Protein AF-A0A399RMN6-F1 (afdb_monomer_lite)

Foldseek 3Di:
DDDDDDPPDPPDPPPPPQLQQLAKDQDDQQDLVQFDDQDDFWFWEDQAPVDQIFTWGDDRRWTWGQDPVDNVDIKIKTWGFFDQAQNWTKTWIWIWDDDPVHTMIGIWIKTADPAQDPSRGRMQTFRDAPVLDDPVLVVVQVVQPWDWDPDPGIHIYHPHPVSVSVSCCVRPVVPPRPPVSSVVRSNSD

Structure (mmCIF, N/CA/C/O backbone):
data_AF-A0A399RMN6-F1
#
_entry.id   AF-A0A399RMN6-F1
#
loop_
_atom_site.group_PDB
_atom_site.id
_atom_site.type_symbol
_atom_site.label_atom_id
_atom_site.label_alt_id
_atom_site.label_comp_id
_atom_site.label_asym_id
_atom_site.label_entity_id
_atom_site.label_seq_id
_atom_site.pdbx_PDB_ins_code
_atom_site.Cartn_x
_atom_site.Cartn_y
_atom_site.Cartn_z
_atom_site.occupancy
_atom_site.B_iso_or_equiv
_atom_site.auth_seq_id
_atom_site.auth_comp_id
_atom_site.auth_asym_id
_atom_site.auth_atom_id
_atom_site.pdbx_PDB_model_num
ATOM 1 N N . MET A 1 1 ? 37.289 46.645 -5.761 1.00 42.19 1 MET A N 1
ATOM 2 C CA . MET A 1 1 ? 36.570 46.030 -4.630 1.00 42.19 1 MET A CA 1
ATOM 3 C C . MET A 1 1 ? 35.125 46.451 -4.763 1.00 42.19 1 MET A C 1
ATOM 5 O O . MET A 1 1 ? 34.773 47.497 -4.255 1.00 42.19 1 MET A O 1
ATOM 9 N N . ASP A 1 2 ? 34.349 45.704 -5.541 1.00 43.94 2 ASP A N 1
ATOM 10 C CA . ASP A 1 2 ? 32.900 45.877 -5.637 1.00 43.94 2 ASP A CA 1
ATOM 11 C C . ASP A 1 2 ? 32.333 44.643 -6.337 1.00 43.94 2 ASP A C 1
ATOM 13 O O . ASP A 1 2 ? 32.494 44.478 -7.541 1.00 43.94 2 ASP A O 1
ATOM 17 N N . HIS A 1 3 ? 31.723 43.744 -5.570 1.00 36.78 3 HIS A N 1
ATOM 18 C CA . HIS A 1 3 ? 30.771 42.774 -6.100 1.00 36.78 3 HIS A CA 1
ATOM 19 C C . HIS A 1 3 ? 29.666 42.590 -5.066 1.00 36.78 3 HIS A C 1
ATOM 21 O O . HIS A 1 3 ? 29.678 41.695 -4.224 1.00 36.78 3 HIS A O 1
ATOM 27 N N . MET A 1 4 ? 28.706 43.509 -5.134 1.00 39.94 4 MET A N 1
ATOM 28 C CA . MET A 1 4 ? 27.376 43.331 -4.581 1.00 39.94 4 MET A CA 1
ATOM 29 C C . MET A 1 4 ? 26.585 42.310 -5.409 1.00 39.94 4 MET A C 1
ATOM 31 O O . MET A 1 4 ? 26.484 42.427 -6.626 1.00 39.94 4 MET A O 1
ATOM 35 N N . LYS A 1 5 ? 25.942 41.400 -4.671 1.00 43.03 5 LYS A N 1
ATOM 36 C CA . LYS A 1 5 ? 24.559 40.925 -4.840 1.00 43.03 5 LYS A CA 1
ATOM 37 C C . LYS A 1 5 ? 24.186 40.306 -6.192 1.00 43.03 5 LYS A C 1
ATOM 39 O O . LYS A 1 5 ? 23.702 40.971 -7.098 1.00 43.03 5 LYS A O 1
ATOM 44 N N . GLY A 1 6 ? 24.235 38.977 -6.217 1.00 32.66 6 GLY A N 1
ATOM 45 C CA . GLY A 1 6 ? 23.436 38.138 -7.104 1.00 32.66 6 GLY A CA 1
ATOM 46 C C . GLY A 1 6 ? 22.635 37.141 -6.276 1.00 32.66 6 GLY A C 1
ATOM 47 O O . GLY A 1 6 ? 22.996 35.975 -6.203 1.00 32.66 6 GLY A O 1
ATOM 48 N N . LEU A 1 7 ? 21.577 37.623 -5.620 1.00 42.59 7 LEU A N 1
ATOM 49 C CA . LEU A 1 7 ? 20.552 36.808 -4.971 1.00 42.59 7 LEU A CA 1
ATOM 50 C C . LEU A 1 7 ? 19.800 36.047 -6.082 1.00 42.59 7 LEU A C 1
ATOM 52 O O . LEU A 1 7 ? 18.855 36.569 -6.673 1.00 42.59 7 LEU A O 1
ATOM 56 N N . LYS A 1 8 ? 20.271 34.853 -6.451 1.00 36.06 8 LYS A N 1
ATOM 57 C CA . LYS A 1 8 ? 19.562 33.973 -7.385 1.00 36.06 8 LYS A CA 1
ATOM 58 C C . LYS A 1 8 ? 18.633 33.075 -6.578 1.00 36.06 8 LYS A C 1
ATOM 60 O O . LYS A 1 8 ? 19.065 32.083 -6.018 1.00 36.06 8 LYS A O 1
ATOM 65 N N . LYS A 1 9 ? 17.382 33.534 -6.503 1.00 36.44 9 LYS A N 1
ATOM 66 C CA . LYS A 1 9 ? 16.137 32.764 -6.400 1.00 36.44 9 LYS A CA 1
ATOM 67 C C . LYS A 1 9 ? 16.275 31.393 -5.721 1.00 36.44 9 LYS A C 1
ATOM 69 O O . LYS A 1 9 ? 16.565 30.405 -6.384 1.00 36.44 9 LYS A O 1
ATOM 74 N N . LEU A 1 10 ? 15.949 31.365 -4.428 1.00 39.91 10 LEU A N 1
ATOM 75 C CA . LEU A 1 10 ? 15.238 30.244 -3.814 1.00 39.91 10 LEU A CA 1
ATOM 76 C C . LEU A 1 10 ? 14.004 29.956 -4.684 1.00 39.91 10 LEU A C 1
ATOM 78 O O . LEU A 1 10 ? 13.016 30.688 -4.627 1.00 39.91 10 LEU A O 1
ATOM 82 N N . GLY A 1 11 ? 14.129 28.991 -5.589 1.00 31.62 11 GLY A N 1
ATOM 83 C CA . GLY A 1 11 ? 12.994 28.362 -6.244 1.00 31.62 11 GLY A CA 1
ATOM 84 C C . GLY A 1 11 ? 12.475 27.324 -5.270 1.00 31.62 11 GLY A C 1
ATOM 85 O O . GLY A 1 11 ? 13.218 26.427 -4.895 1.00 31.62 11 GLY A O 1
ATOM 86 N N . ALA A 1 12 ? 11.256 27.535 -4.796 1.00 38.47 12 ALA A N 1
ATOM 87 C CA . ALA A 1 12 ? 10.564 26.653 -3.882 1.00 38.47 12 ALA A CA 1
ATOM 88 C C . ALA A 1 12 ? 10.460 25.248 -4.494 1.00 38.47 12 ALA A C 1
ATOM 90 O O . ALA A 1 12 ? 9.723 25.050 -5.458 1.00 38.47 12 ALA A O 1
ATOM 91 N N . LEU A 1 13 ? 11.213 24.306 -3.930 1.00 34.28 13 LEU A N 1
ATOM 92 C CA . LEU A 1 13 ? 10.954 22.876 -4.021 1.00 34.28 13 LEU A CA 1
ATOM 93 C C . LEU A 1 13 ? 9.770 22.623 -3.073 1.00 34.28 13 LEU A C 1
ATOM 95 O O . LEU A 1 13 ? 9.936 22.438 -1.875 1.00 34.28 13 LEU A O 1
ATOM 99 N N . ALA A 1 14 ? 8.559 22.841 -3.576 1.00 37.25 14 ALA A N 1
ATOM 100 C CA . ALA A 1 14 ? 7.304 22.673 -2.843 1.00 37.25 14 ALA A CA 1
ATOM 101 C C . ALA A 1 14 ? 6.323 21.887 -3.718 1.00 37.25 14 ALA A C 1
ATOM 103 O O . ALA A 1 14 ? 5.195 22.314 -3.947 1.00 37.25 14 ALA A O 1
ATOM 104 N N . ILE A 1 15 ? 6.816 20.779 -4.270 1.00 38.50 15 ILE A N 1
ATOM 105 C CA . ILE A 1 15 ? 6.056 19.794 -5.042 1.00 38.50 15 ILE A CA 1
ATOM 106 C C . ILE A 1 15 ? 6.494 18.413 -4.528 1.00 38.50 15 ILE A C 1
ATOM 108 O O . ILE A 1 15 ? 7.183 17.677 -5.212 1.00 38.50 15 ILE A O 1
ATOM 112 N N . MET A 1 16 ? 6.193 18.133 -3.260 1.00 36.25 16 MET A N 1
ATOM 113 C CA . MET A 1 16 ? 6.277 16.796 -2.639 1.00 36.25 16 MET A CA 1
ATOM 114 C C . MET A 1 16 ? 5.068 16.569 -1.704 1.00 36.25 16 MET A C 1
ATOM 116 O O . MET A 1 16 ? 5.131 15.810 -0.754 1.00 36.25 16 MET A O 1
ATOM 120 N N . MET A 1 17 ? 3.951 17.280 -1.928 1.00 37.28 17 MET A N 1
ATOM 121 C CA . MET A 1 17 ? 2.726 17.181 -1.108 1.00 37.28 17 MET A CA 1
ATOM 122 C C . MET A 1 17 ? 1.544 16.601 -1.896 1.00 37.28 17 MET A C 1
ATOM 124 O O . MET A 1 17 ? 0.421 17.074 -1.747 1.00 37.28 17 MET A O 1
ATOM 128 N N . ALA A 1 18 ? 1.790 15.654 -2.796 1.00 38.41 18 ALA A N 1
ATOM 129 C CA . ALA A 1 18 ? 0.722 15.072 -3.611 1.00 38.41 18 ALA A CA 1
ATOM 130 C C . ALA A 1 18 ? 0.781 13.545 -3.693 1.00 38.41 18 ALA A C 1
ATOM 132 O O . ALA A 1 18 ? 0.108 12.962 -4.521 1.00 38.41 18 ALA A O 1
ATOM 133 N N . LEU A 1 19 ? 1.535 12.883 -2.813 1.00 42.75 19 LEU A N 1
ATOM 134 C CA . LEU A 1 19 ? 1.315 11.458 -2.605 1.00 42.75 19 LEU A CA 1
ATOM 135 C C . LEU A 1 19 ? 0.044 11.336 -1.760 1.00 42.75 19 LEU A C 1
ATOM 137 O O . LEU A 1 19 ? 0.099 11.411 -0.536 1.00 42.75 19 LEU A O 1
ATOM 141 N N . ALA A 1 20 ? -1.105 11.220 -2.424 1.00 48.84 20 ALA A N 1
ATOM 142 C CA . ALA A 1 20 ? -2.453 11.160 -1.850 1.00 48.84 20 ALA A CA 1
ATOM 143 C C . ALA A 1 20 ? -2.742 9.875 -1.039 1.00 48.84 20 ALA A C 1
ATOM 145 O O . ALA A 1 20 ? -3.878 9.427 -0.915 1.00 48.84 20 ALA A O 1
ATOM 146 N N . GLY A 1 21 ? -1.706 9.250 -0.476 1.00 54.97 21 GLY A N 1
ATOM 147 C CA . GLY A 1 21 ? -1.848 8.241 0.558 1.00 54.97 21 GLY A CA 1
ATOM 148 C C . GLY A 1 21 ? -1.856 8.930 1.912 1.00 54.97 21 GLY A C 1
ATOM 149 O O . GLY A 1 21 ? -0.802 9.175 2.490 1.00 54.97 21 GLY A O 1
ATOM 150 N N . CYS A 1 22 ? -3.035 9.211 2.453 1.00 81.62 22 CYS A N 1
ATOM 151 C CA . CYS A 1 22 ? -3.150 9.821 3.777 1.00 81.62 22 CYS A CA 1
ATOM 152 C C . CYS A 1 22 ? -2.761 8.860 4.906 1.00 81.62 22 CYS A C 1
ATOM 154 O O . CYS A 1 22 ? -2.616 9.280 6.050 1.00 81.62 22 CYS A O 1
ATOM 156 N N . TYR A 1 23 ? -2.604 7.567 4.612 1.00 91.25 23 TYR A N 1
ATOM 157 C CA . TYR A 1 23 ? -2.105 6.590 5.569 1.00 91.25 23 TYR A CA 1
ATOM 158 C C . TYR A 1 23 ? -0.578 6.566 5.560 1.00 91.25 23 TYR A C 1
ATOM 160 O O . TYR A 1 23 ? 0.024 6.068 4.606 1.00 91.25 23 TYR A O 1
ATOM 168 N N . ILE A 1 24 ? 0.040 7.049 6.641 1.00 92.56 24 ILE A N 1
ATOM 169 C CA . ILE A 1 24 ? 1.494 7.232 6.746 1.00 92.56 24 ILE A CA 1
ATOM 170 C C . ILE A 1 24 ? 2.051 6.726 8.084 1.00 92.56 24 ILE A C 1
ATOM 172 O O . ILE A 1 24 ? 1.385 6.773 9.116 1.00 92.56 24 ILE A O 1
ATOM 176 N N . SER A 1 25 ? 3.293 6.247 8.105 1.00 93.06 25 SER A N 1
ATOM 177 C CA . SER A 1 25 ? 4.026 5.951 9.340 1.00 93.06 25 SER A CA 1
ATOM 178 C C . SER A 1 25 ? 5.527 6.217 9.205 1.00 93.06 25 SER A C 1
ATOM 180 O O . SER A 1 25 ? 6.087 6.225 8.112 1.00 93.06 25 SER A O 1
ATOM 182 N N . LEU A 1 26 ? 6.202 6.409 10.343 1.00 91.69 26 LEU A N 1
ATOM 183 C CA . LEU A 1 26 ? 7.668 6.560 10.409 1.00 91.69 26 LEU A CA 1
ATOM 184 C C . LEU A 1 26 ? 8.402 5.220 10.576 1.00 91.69 26 LEU A C 1
ATOM 186 O O . LEU A 1 26 ? 9.609 5.122 10.362 1.00 91.69 26 LEU A O 1
ATOM 190 N N . GLU A 1 27 ? 7.675 4.178 10.972 1.00 93.81 27 GLU A N 1
ATOM 191 C CA . GLU A 1 27 ? 8.172 2.808 11.066 1.00 93.81 27 GLU A CA 1
ATOM 192 C C . GLU A 1 27 ? 7.359 1.910 10.137 1.00 93.81 27 GLU A C 1
ATOM 194 O O . GLU A 1 27 ? 6.149 2.111 10.015 1.00 93.81 27 GLU A O 1
ATOM 199 N N . PRO A 1 28 ? 7.978 0.906 9.500 1.00 95.19 28 PRO A N 1
ATOM 200 C CA . PRO A 1 28 ? 7.248 0.030 8.606 1.00 95.19 28 PRO A CA 1
ATOM 201 C C . PRO A 1 28 ? 6.312 -0.896 9.374 1.00 95.19 28 PRO A C 1
ATOM 203 O O . PRO A 1 28 ? 6.712 -1.532 10.352 1.00 95.19 28 PRO A O 1
ATOM 206 N N . LEU A 1 29 ? 5.087 -1.031 8.882 1.00 97.12 29 LEU A N 1
ATOM 207 C CA . LEU A 1 29 ? 4.102 -1.957 9.424 1.00 97.12 29 LEU A CA 1
ATOM 208 C C . LEU A 1 29 ? 4.207 -3.354 8.798 1.00 97.12 29 LEU A C 1
ATOM 210 O O . LEU A 1 29 ? 3.748 -4.328 9.399 1.00 97.12 29 LEU A O 1
ATOM 214 N N . ILE A 1 30 ? 4.818 -3.481 7.615 1.00 97.69 30 ILE A N 1
ATOM 215 C CA . ILE A 1 30 ? 5.035 -4.765 6.937 1.00 97.69 30 ILE A CA 1
ATOM 216 C C . ILE A 1 30 ? 6.460 -5.273 7.205 1.00 97.69 30 ILE A C 1
ATOM 218 O O . ILE A 1 30 ? 7.414 -4.946 6.497 1.00 97.69 30 ILE A O 1
ATOM 222 N N . ASP A 1 31 ? 6.617 -6.113 8.229 1.00 94.88 31 ASP A N 1
ATOM 223 C CA . ASP A 1 31 ? 7.886 -6.789 8.529 1.00 94.88 31 ASP A CA 1
ATOM 224 C C . ASP A 1 31 ? 8.166 -7.999 7.610 1.00 94.88 31 ASP A C 1
ATOM 226 O O . ASP A 1 31 ? 7.385 -8.339 6.719 1.00 94.88 31 ASP A O 1
ATOM 230 N N . ASP A 1 32 ? 9.302 -8.670 7.818 1.00 93.12 32 ASP A N 1
ATOM 231 C CA . ASP A 1 32 ? 9.726 -9.834 7.028 1.00 93.12 32 ASP A CA 1
ATOM 232 C C . ASP A 1 32 ? 8.812 -11.064 7.176 1.00 93.12 32 ASP A C 1
ATOM 234 O O . ASP A 1 32 ? 8.841 -11.954 6.325 1.00 93.12 32 ASP A O 1
ATOM 238 N N . LYS A 1 33 ? 7.989 -11.126 8.228 1.00 94.81 33 LYS A N 1
ATOM 239 C CA . LYS A 1 33 ? 7.036 -12.218 8.471 1.00 94.81 33 LYS A CA 1
ATOM 240 C C . LYS A 1 33 ? 5.671 -11.934 7.860 1.00 94.81 33 LYS A C 1
ATOM 242 O O . LYS A 1 33 ? 4.978 -12.878 7.481 1.00 94.81 33 LYS A O 1
ATOM 247 N N . ALA A 1 34 ? 5.272 -10.666 7.801 1.00 96.75 34 ALA A N 1
ATOM 248 C CA . ALA A 1 34 ? 4.033 -10.222 7.174 1.00 96.75 34 ALA A CA 1
ATOM 249 C C . ALA A 1 34 ? 4.169 -10.068 5.652 1.00 96.75 34 ALA A C 1
ATOM 251 O O . ALA A 1 34 ? 3.170 -10.188 4.935 1.00 96.75 34 ALA A O 1
ATOM 252 N N . ALA A 1 35 ? 5.388 -9.810 5.170 1.00 97.38 35 ALA A N 1
ATOM 253 C CA . ALA A 1 35 ? 5.671 -9.575 3.766 1.00 97.38 35 ALA A CA 1
ATOM 254 C C . ALA A 1 35 ? 5.399 -10.805 2.886 1.00 97.38 35 ALA A C 1
ATOM 256 O O . ALA A 1 35 ? 5.831 -11.926 3.163 1.00 97.38 35 ALA A O 1
ATOM 257 N N . VAL A 1 36 ? 4.723 -10.569 1.764 1.00 97.31 36 VAL A N 1
ATOM 258 C CA . VAL A 1 36 ? 4.467 -11.550 0.708 1.00 97.31 36 VAL A CA 1
ATOM 259 C C . VAL A 1 36 ? 4.841 -10.976 -0.651 1.00 97.31 36 VAL A C 1
ATOM 261 O O . VAL A 1 36 ? 4.914 -9.766 -0.847 1.00 97.31 36 VAL A O 1
ATOM 264 N N . LEU A 1 37 ? 5.051 -11.865 -1.617 1.00 96.44 37 LEU A N 1
ATOM 265 C CA . LEU A 1 37 ? 5.305 -11.490 -3.002 1.00 96.44 37 LEU A CA 1
ATOM 266 C C . LEU A 1 37 ? 4.060 -11.829 -3.828 1.00 96.44 37 LEU A C 1
ATOM 268 O O . LEU A 1 37 ? 3.678 -13.001 -3.871 1.00 96.44 37 LEU A O 1
ATOM 272 N N . PRO A 1 38 ? 3.397 -10.843 -4.461 1.00 94.25 38 PRO A N 1
ATOM 273 C CA . PRO A 1 38 ? 2.159 -11.077 -5.196 1.00 94.25 38 PRO A CA 1
ATOM 274 C C . PRO A 1 38 ? 2.380 -11.908 -6.471 1.00 94.25 38 PRO A C 1
ATOM 276 O O . PRO A 1 38 ? 1.458 -12.592 -6.933 1.00 94.25 38 PRO A O 1
ATOM 279 N N . VAL A 1 39 ? 3.590 -11.873 -7.041 1.00 92.81 39 VAL A N 1
ATOM 280 C CA . VAL A 1 39 ? 3.969 -12.610 -8.254 1.00 92.81 39 VAL A CA 1
ATOM 281 C C . VAL A 1 39 ? 5.393 -13.162 -8.173 1.00 92.81 39 VAL A C 1
ATOM 283 O O . VAL A 1 39 ? 6.244 -12.650 -7.446 1.00 92.81 39 VAL A O 1
ATOM 286 N N . ASP A 1 40 ? 5.673 -14.172 -8.995 1.00 88.88 40 ASP A N 1
ATOM 287 C CA . ASP A 1 40 ? 7.038 -14.594 -9.294 1.00 88.88 40 ASP A CA 1
ATOM 288 C C . ASP A 1 40 ? 7.603 -13.740 -10.438 1.00 88.88 40 ASP A C 1
ATOM 290 O O . ASP A 1 40 ? 7.207 -13.901 -11.590 1.00 88.88 40 ASP A O 1
ATOM 294 N N . GLY A 1 41 ? 8.532 -12.835 -10.123 1.00 92.19 41 GLY A N 1
ATOM 295 C CA . GLY A 1 41 ? 9.194 -11.967 -11.106 1.00 92.19 41 GLY A CA 1
ATOM 296 C C . GLY A 1 41 ? 8.990 -10.477 -10.823 1.00 92.19 41 GLY A C 1
ATOM 297 O O . GLY A 1 41 ? 8.483 -10.146 -9.747 1.00 92.19 41 GLY A O 1
ATOM 298 N N . PRO A 1 42 ? 9.420 -9.596 -11.745 1.00 95.12 42 PRO A N 1
ATOM 299 C CA . PRO A 1 42 ? 9.213 -8.159 -11.623 1.00 95.12 42 PRO A CA 1
ATOM 300 C C . PRO A 1 42 ? 7.730 -7.796 -11.745 1.00 95.12 42 PRO A C 1
ATOM 302 O O . PRO A 1 42 ? 6.937 -8.527 -12.347 1.00 95.12 42 PRO A O 1
ATOM 305 N N . ILE A 1 43 ? 7.373 -6.646 -11.182 1.00 95.88 43 ILE A N 1
ATOM 306 C CA . ILE A 1 43 ? 6.053 -6.029 -11.347 1.00 95.88 43 ILE A CA 1
ATOM 307 C C . ILE A 1 43 ? 6.200 -4.682 -12.036 1.00 95.88 43 ILE A C 1
ATOM 309 O O . ILE A 1 43 ? 7.231 -4.029 -11.911 1.00 95.88 43 ILE A O 1
ATOM 313 N N . THR A 1 44 ? 5.152 -4.259 -12.728 1.00 95.00 44 THR A N 1
ATOM 314 C CA . THR A 1 44 ? 5.065 -2.919 -13.298 1.00 95.00 44 THR A CA 1
ATOM 315 C C . THR A 1 44 ? 3.867 -2.229 -12.672 1.00 95.00 44 THR A C 1
ATOM 317 O O . THR A 1 44 ? 2.764 -2.782 -12.692 1.00 95.00 44 THR A O 1
ATOM 320 N N . VAL A 1 45 ? 4.098 -1.056 -12.093 1.00 91.50 45 VAL A N 1
ATOM 321 C CA . VAL A 1 45 ? 3.061 -0.176 -11.545 1.00 91.50 45 VAL A CA 1
ATOM 322 C C . VAL A 1 45 ? 3.086 1.132 -12.316 1.00 91.50 45 VAL A C 1
ATOM 324 O O . VAL A 1 45 ? 4.154 1.619 -12.684 1.00 91.50 45 VAL A O 1
ATOM 327 N N . CYS A 1 46 ? 1.917 1.698 -12.552 1.00 88.00 46 CYS A N 1
ATOM 328 C CA . CYS A 1 46 ? 1.765 3.042 -13.082 1.00 88.00 46 CYS A CA 1
ATOM 329 C C . CYS A 1 46 ? 0.900 3.788 -12.063 1.00 88.00 46 CYS A C 1
ATOM 331 O O . CYS A 1 46 ? -0.137 3.250 -11.680 1.00 88.00 46 CYS A O 1
ATOM 333 N N . LEU A 1 47 ? 1.386 4.922 -11.555 1.00 78.00 47 LEU A N 1
ATOM 334 C CA . LEU A 1 47 ? 0.716 5.682 -10.495 1.00 78.00 47 LEU A CA 1
ATOM 335 C C . LEU A 1 47 ? -0.177 6.756 -11.122 1.00 78.00 47 LEU A C 1
ATOM 337 O O . LEU A 1 47 ? -1.386 6.616 -11.054 1.00 78.00 47 LEU A O 1
ATOM 341 N N . ASP A 1 48 ? 0.408 7.701 -11.859 1.00 76.81 48 ASP A N 1
ATOM 342 C CA . ASP A 1 48 ? -0.320 8.689 -12.669 1.00 76.81 48 ASP A CA 1
ATOM 343 C C . ASP A 1 48 ? -0.264 8.304 -14.166 1.00 76.81 48 ASP A C 1
ATOM 345 O O . ASP A 1 48 ? 0.665 7.622 -14.624 1.00 76.81 48 ASP A O 1
ATOM 349 N N . ASP A 1 49 ? -1.269 8.705 -14.943 1.00 74.94 49 ASP A N 1
ATOM 350 C CA . ASP A 1 49 ? -1.341 8.632 -16.407 1.00 74.94 49 ASP A CA 1
ATOM 351 C C . ASP A 1 49 ? -0.231 9.403 -17.126 1.00 74.94 49 ASP A C 1
ATOM 353 O O . ASP A 1 49 ? 0.252 8.936 -18.167 1.00 74.94 49 ASP A O 1
ATOM 357 N N . ASP A 1 50 ? 0.221 10.518 -16.555 1.00 76.25 50 ASP A N 1
ATOM 358 C CA . ASP A 1 50 ? 1.261 11.364 -17.143 1.00 76.25 50 ASP A CA 1
ATOM 359 C C . ASP A 1 50 ? 2.695 10.904 -16.799 1.00 76.25 50 ASP A C 1
ATOM 361 O O . ASP A 1 50 ? 3.649 11.266 -17.502 1.00 76.25 50 ASP A O 1
ATOM 365 N N . ASP A 1 51 ? 2.853 10.036 -15.795 1.00 77.25 51 ASP A N 1
ATOM 366 C CA . ASP A 1 51 ? 4.156 9.569 -15.314 1.00 77.25 51 ASP A CA 1
ATOM 367 C C . ASP A 1 51 ? 4.666 8.297 -16.013 1.00 77.25 51 ASP A C 1
ATOM 369 O O . ASP A 1 51 ? 3.903 7.486 -16.549 1.00 77.25 51 ASP A O 1
ATOM 373 N N . PRO A 1 52 ? 5.988 8.051 -16.046 1.00 83.50 52 PRO A N 1
ATOM 374 C CA . PRO A 1 52 ? 6.507 6.768 -16.496 1.00 83.50 52 PRO A CA 1
ATOM 375 C C . PRO A 1 52 ? 6.143 5.654 -15.502 1.00 83.50 52 PRO A C 1
ATOM 377 O O . PRO A 1 52 ? 6.352 5.773 -14.298 1.00 83.50 52 PRO A O 1
ATOM 380 N N . CYS A 1 53 ? 5.676 4.515 -16.015 1.00 88.88 53 CYS A N 1
ATOM 381 C CA . CYS A 1 53 ? 5.464 3.337 -15.178 1.00 88.88 53 CYS A CA 1
ATOM 382 C C . CYS A 1 53 ? 6.787 2.832 -14.585 1.00 88.88 53 CYS A C 1
ATOM 384 O O . CYS A 1 53 ? 7.804 2.729 -15.281 1.00 88.88 53 CYS A O 1
ATOM 386 N N . LEU A 1 54 ? 6.749 2.426 -13.319 1.00 89.62 54 LEU A N 1
ATOM 387 C CA . LEU A 1 54 ? 7.886 1.872 -12.599 1.00 89.62 54 LEU A CA 1
ATOM 388 C C . LEU A 1 54 ? 7.905 0.356 -12.752 1.00 89.62 54 LEU A C 1
ATOM 390 O O . LEU A 1 54 ? 6.945 -0.338 -12.412 1.00 89.62 54 LEU A O 1
ATOM 394 N N . THR A 1 55 ? 9.025 -0.173 -13.242 1.00 93.62 55 THR A N 1
ATOM 395 C CA . THR A 1 55 ? 9.301 -1.611 -13.172 1.00 93.62 55 THR A CA 1
ATOM 396 C C . THR A 1 55 ? 10.060 -1.885 -11.888 1.00 93.62 55 THR A C 1
ATOM 398 O O . THR A 1 55 ? 11.194 -1.438 -11.735 1.00 93.62 55 THR A O 1
ATOM 401 N N . LEU A 1 56 ? 9.430 -2.612 -10.968 1.00 93.88 56 LEU A N 1
ATOM 402 C CA . LEU A 1 56 ? 10.040 -2.965 -9.701 1.00 93.88 56 LEU A CA 1
ATOM 403 C C . LEU A 1 56 ? 10.605 -4.380 -9.736 1.00 93.88 56 LEU A C 1
ATOM 405 O O . LEU A 1 56 ? 9.910 -5.361 -10.022 1.00 93.88 56 LEU A O 1
ATOM 409 N N . GLU A 1 57 ? 11.872 -4.476 -9.359 1.00 95.94 57 GLU A N 1
ATOM 410 C CA . GLU A 1 57 ? 12.618 -5.718 -9.290 1.00 95.94 57 GLU A CA 1
ATOM 411 C C . GLU A 1 57 ? 12.509 -6.338 -7.901 1.00 95.94 57 GLU A C 1
ATOM 413 O O . GLU A 1 57 ? 12.610 -5.673 -6.867 1.00 95.94 57 GLU A O 1
ATOM 418 N N . ARG A 1 58 ? 12.333 -7.658 -7.864 1.00 94.62 58 ARG A N 1
ATOM 419 C CA . ARG A 1 58 ? 12.249 -8.400 -6.606 1.00 94.62 58 ARG A CA 1
ATOM 420 C C . ARG A 1 58 ? 13.608 -8.411 -5.903 1.00 94.62 58 ARG A C 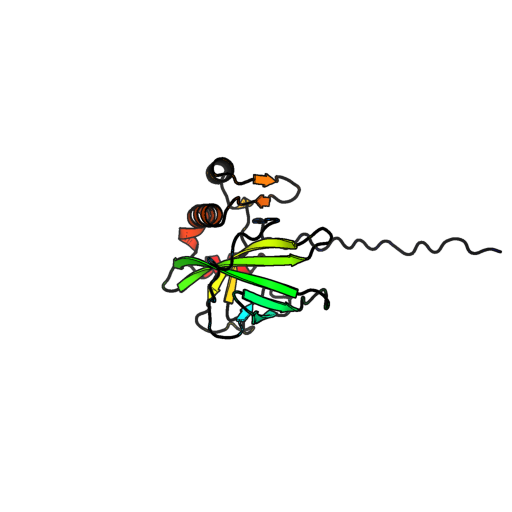1
ATOM 422 O O . ARG A 1 58 ? 14.597 -8.901 -6.451 1.00 94.62 58 ARG A O 1
ATOM 429 N N . ARG A 1 59 ? 13.635 -8.021 -4.628 1.00 93.44 59 ARG A N 1
ATOM 430 C CA . ARG A 1 59 ? 14.801 -8.178 -3.745 1.00 93.44 59 ARG A CA 1
ATOM 431 C C . ARG A 1 59 ? 14.338 -8.563 -2.340 1.00 93.44 59 ARG A C 1
ATOM 433 O O . ARG A 1 59 ? 13.590 -7.847 -1.686 1.00 93.44 59 ARG A O 1
ATOM 440 N N . GLY A 1 60 ? 14.798 -9.718 -1.855 1.00 91.25 60 GLY A N 1
ATOM 441 C CA . GLY A 1 60 ? 14.385 -10.236 -0.547 1.00 91.25 60 GLY A CA 1
ATOM 442 C C . GLY A 1 60 ? 12.870 -10.461 -0.469 1.00 91.25 60 GLY A C 1
ATOM 443 O O . GLY A 1 60 ? 12.323 -11.235 -1.259 1.00 91.25 60 GLY A O 1
ATOM 444 N N . TYR A 1 61 ? 12.224 -9.782 0.482 1.00 92.00 61 TYR A N 1
ATOM 445 C CA . TYR A 1 61 ? 10.783 -9.859 0.751 1.00 92.00 61 TYR A CA 1
ATOM 446 C C . TYR A 1 61 ? 9.986 -8.675 0.171 1.00 92.00 61 TYR A C 1
ATOM 448 O O . TYR A 1 61 ? 8.834 -8.476 0.540 1.00 92.00 61 TYR A O 1
ATOM 456 N N . GLY A 1 62 ? 10.588 -7.882 -0.719 1.00 93.62 62 GLY A N 1
ATOM 457 C CA . GLY A 1 62 ? 9.945 -6.725 -1.338 1.00 93.62 62 GLY A CA 1
ATOM 458 C C . GLY A 1 62 ? 10.403 -6.486 -2.773 1.00 93.62 62 GLY A C 1
ATOM 459 O O . GLY A 1 62 ? 11.066 -7.325 -3.397 1.00 93.62 62 GLY A O 1
ATOM 460 N N . TYR A 1 63 ? 10.028 -5.320 -3.276 1.00 94.25 63 TYR A N 1
ATOM 461 C CA . TYR A 1 63 ? 10.248 -4.845 -4.633 1.00 94.25 63 TYR A CA 1
ATOM 462 C C . TYR A 1 63 ? 10.908 -3.476 -4.599 1.00 94.25 63 TYR A C 1
ATOM 464 O O . TYR A 1 63 ? 10.624 -2.687 -3.705 1.00 94.25 63 TYR A O 1
ATOM 472 N N . PHE A 1 64 ? 11.797 -3.213 -5.549 1.00 92.19 64 PHE A N 1
ATOM 473 C CA . PHE A 1 64 ? 12.590 -1.990 -5.568 1.00 92.19 64 PHE A CA 1
ATOM 474 C C . PHE A 1 64 ? 12.677 -1.428 -6.982 1.00 92.19 64 PHE A C 1
ATOM 476 O O . PHE A 1 64 ? 12.820 -2.191 -7.939 1.00 92.19 64 PHE A O 1
ATOM 483 N N . ALA A 1 65 ? 12.616 -0.108 -7.100 1.00 88.06 65 ALA A N 1
ATOM 484 C CA . ALA A 1 65 ? 12.857 0.626 -8.337 1.00 88.06 65 ALA A CA 1
ATOM 485 C C . ALA A 1 65 ? 13.702 1.869 -8.043 1.00 88.06 65 ALA A C 1
ATOM 487 O O . ALA A 1 65 ? 13.650 2.404 -6.937 1.00 88.06 65 ALA A O 1
ATOM 488 N N . GLU A 1 66 ? 14.469 2.329 -9.027 1.00 82.25 66 GLU A N 1
ATOM 489 C CA . GLU A 1 66 ? 15.068 3.666 -8.969 1.00 82.25 66 GLU A CA 1
ATOM 490 C C . GLU A 1 66 ? 13.943 4.709 -9.022 1.00 82.25 66 GLU A C 1
ATOM 492 O O . GLU A 1 66 ? 12.978 4.545 -9.777 1.00 82.25 66 GLU A O 1
ATOM 497 N N . SER A 1 67 ? 14.049 5.754 -8.202 1.00 74.56 67 SER A N 1
ATOM 498 C CA . SER A 1 67 ? 13.108 6.869 -8.228 1.00 74.56 67 SER A CA 1
ATOM 499 C C . SER A 1 67 ? 13.202 7.590 -9.581 1.00 74.56 67 SER A C 1
ATOM 501 O O . SER A 1 67 ? 14.312 7.858 -10.057 1.00 74.56 67 SER A O 1
ATOM 503 N N . PRO A 1 68 ? 12.062 7.898 -10.228 1.00 67.94 68 PRO A N 1
ATOM 504 C CA . PRO A 1 68 ? 12.058 8.608 -11.503 1.00 67.94 68 PRO A CA 1
ATOM 505 C C . PRO A 1 68 ? 12.527 10.064 -11.354 1.00 67.94 68 PRO A C 1
ATOM 507 O O . PRO A 1 68 ? 13.104 10.616 -12.294 1.00 67.94 68 PRO A O 1
ATOM 510 N N . ASP A 1 69 ? 12.321 10.660 -10.178 1.00 68.81 69 ASP A N 1
ATOM 511 C CA . ASP A 1 69 ? 12.602 12.071 -9.906 1.00 68.81 69 ASP A CA 1
ATOM 512 C C . ASP A 1 69 ? 14.019 12.298 -9.378 1.00 68.81 69 ASP A C 1
ATOM 514 O O . ASP A 1 69 ? 14.669 13.294 -9.710 1.00 68.81 69 ASP A O 1
ATOM 518 N N . GLU A 1 70 ? 14.530 11.345 -8.598 1.00 68.56 70 GLU A N 1
ATOM 519 C CA . GLU A 1 70 ? 15.838 11.436 -7.959 1.00 68.56 70 GLU A CA 1
ATOM 520 C C . GLU A 1 70 ? 16.635 10.151 -8.187 1.00 68.56 70 GLU A C 1
ATOM 522 O O . GLU A 1 70 ? 16.485 9.162 -7.481 1.00 68.56 70 GLU A O 1
ATOM 527 N N . ALA A 1 71 ? 17.538 10.173 -9.170 1.00 61.38 71 ALA A N 1
ATOM 528 C CA . ALA A 1 71 ? 18.295 8.993 -9.610 1.00 61.38 71 ALA A CA 1
ATOM 529 C C . ALA A 1 71 ? 19.175 8.326 -8.526 1.00 61.38 71 ALA A C 1
ATOM 531 O O . ALA A 1 71 ? 19.726 7.253 -8.762 1.00 61.38 71 ALA A O 1
ATOM 532 N N . GLU A 1 72 ? 19.365 8.968 -7.370 1.00 61.84 72 GLU A N 1
ATOM 533 C CA . GLU A 1 72 ? 20.109 8.409 -6.232 1.00 61.84 72 GLU A CA 1
ATOM 534 C C . GLU A 1 72 ? 19.199 7.736 -5.187 1.00 61.84 72 GLU A C 1
ATOM 536 O O . GLU A 1 72 ? 19.705 7.077 -4.272 1.00 61.84 72 GLU A O 1
ATOM 541 N N . ASP A 1 73 ? 17.879 7.842 -5.352 1.00 76.56 73 ASP A N 1
ATOM 542 C CA . ASP A 1 73 ? 16.888 7.287 -4.443 1.00 76.56 73 ASP A CA 1
ATOM 543 C C . ASP A 1 73 ? 16.201 6.038 -5.001 1.00 76.56 73 ASP A C 1
ATOM 545 O O . ASP A 1 73 ? 16.044 5.835 -6.204 1.00 76.56 73 ASP A O 1
ATOM 549 N N . GLU A 1 74 ? 15.832 5.147 -4.083 1.00 82.94 74 GLU A N 1
ATOM 550 C CA . GLU A 1 74 ? 15.227 3.848 -4.369 1.00 82.94 74 GLU A CA 1
ATOM 551 C C . GLU A 1 74 ? 13.850 3.821 -3.707 1.00 82.94 74 GLU A C 1
ATOM 553 O O . GLU A 1 74 ? 13.729 4.056 -2.503 1.00 82.94 74 GLU A O 1
ATOM 558 N N . VAL A 1 75 ? 12.817 3.513 -4.485 1.00 84.56 75 VAL A N 1
ATOM 559 C CA . VAL A 1 75 ? 11.473 3.258 -3.971 1.00 84.56 75 VAL A CA 1
ATOM 560 C C . VAL A 1 75 ? 11.404 1.794 -3.567 1.00 84.56 75 VAL A C 1
ATOM 562 O O . VAL A 1 75 ? 11.606 0.908 -4.400 1.00 84.56 75 VAL A O 1
ATOM 565 N N . ALA A 1 76 ? 11.110 1.531 -2.295 1.00 90.69 76 ALA A N 1
ATOM 566 C CA . ALA A 1 76 ? 10.947 0.181 -1.766 1.00 90.69 76 ALA A CA 1
ATOM 567 C C . ALA A 1 76 ? 9.466 -0.110 -1.512 1.00 90.69 76 ALA A C 1
ATOM 569 O O . ALA A 1 76 ? 8.831 0.589 -0.730 1.00 90.69 76 ALA A O 1
ATOM 570 N N . ILE A 1 77 ? 8.925 -1.167 -2.119 1.00 94.12 77 ILE A N 1
ATOM 571 C CA . ILE A 1 77 ? 7.533 -1.589 -1.938 1.00 94.12 77 ILE A CA 1
ATOM 572 C C . ILE A 1 77 ? 7.474 -2.979 -1.306 1.00 94.12 77 ILE A C 1
ATOM 574 O O . ILE A 1 77 ? 8.087 -3.939 -1.785 1.00 94.12 77 ILE A O 1
ATOM 578 N N . ARG A 1 78 ? 6.690 -3.110 -0.237 1.00 97.00 78 ARG A N 1
ATOM 579 C CA . ARG A 1 78 ? 6.325 -4.389 0.385 1.00 97.00 78 ARG A CA 1
ATOM 580 C C . ARG A 1 78 ? 4.827 -4.615 0.289 1.00 97.00 78 ARG A C 1
ATOM 582 O O . ARG A 1 78 ? 4.047 -3.672 0.230 1.00 97.00 78 ARG A O 1
ATOM 589 N N . PHE A 1 79 ? 4.432 -5.884 0.308 1.00 98.12 79 PHE A N 1
ATOM 590 C CA . PHE A 1 79 ? 3.028 -6.272 0.282 1.00 98.12 79 PHE A CA 1
ATOM 591 C C . PHE A 1 79 ? 2.693 -7.163 1.466 1.00 98.12 79 PHE A C 1
ATOM 593 O O . PHE A 1 79 ? 3.479 -8.037 1.822 1.00 98.12 79 PHE A O 1
ATOM 600 N N . ALA A 1 80 ? 1.501 -7.000 2.026 1.00 98.44 80 ALA A N 1
ATOM 601 C CA . ALA A 1 80 ? 0.933 -7.912 3.010 1.00 98.44 80 ALA A CA 1
ATOM 602 C C . ALA A 1 80 ? -0.426 -8.421 2.516 1.00 98.44 80 ALA A C 1
ATOM 604 O O . ALA A 1 80 ? -1.174 -7.668 1.888 1.00 98.44 80 ALA A O 1
ATOM 605 N N . PRO A 1 81 ? -0.798 -9.681 2.802 1.00 98.06 81 PRO A N 1
ATOM 606 C CA . PRO A 1 81 ? -2.109 -10.189 2.428 1.00 98.06 81 PRO A CA 1
ATOM 607 C C . PRO A 1 81 ? -3.196 -9.412 3.176 1.00 98.06 81 PRO A C 1
ATOM 609 O O . PRO A 1 81 ? -3.110 -9.240 4.398 1.00 98.06 81 PRO A O 1
ATOM 612 N N . PHE A 1 82 ? -4.214 -8.966 2.441 1.00 98.19 82 PHE A N 1
ATOM 613 C CA . PHE A 1 82 ? -5.346 -8.238 3.001 1.00 98.19 82 PHE A CA 1
ATOM 614 C C . PHE A 1 82 ? -6.627 -9.075 2.962 1.00 98.19 82 PHE A C 1
ATOM 616 O O . PHE A 1 82 ? -7.012 -9.644 3.980 1.00 98.19 82 PHE A O 1
ATOM 623 N N . VAL A 1 83 ? -7.249 -9.212 1.789 1.00 98.06 83 VAL A N 1
ATOM 624 C CA . VAL A 1 83 ? -8.524 -9.926 1.619 1.00 98.06 83 VAL A CA 1
ATOM 625 C C . VAL A 1 83 ? -8.631 -10.531 0.217 1.00 98.06 83 VAL A C 1
ATOM 627 O O . VAL A 1 83 ? -7.876 -10.173 -0.684 1.00 98.06 83 VAL A O 1
ATOM 630 N N . GLN A 1 84 ? -9.545 -11.481 0.030 1.00 96.88 84 GLN A N 1
ATOM 631 C CA . GLN A 1 84 ? -9.946 -11.983 -1.287 1.00 96.88 84 GLN A CA 1
ATOM 632 C C . GLN A 1 84 ? -11.227 -11.270 -1.728 1.00 96.88 84 GLN A C 1
ATOM 634 O O . GLN A 1 84 ? -12.216 -11.304 -0.999 1.00 96.88 84 GLN A O 1
ATOM 639 N N . ALA A 1 85 ? -11.223 -10.661 -2.913 1.00 95.56 85 ALA A N 1
ATOM 640 C CA . ALA A 1 85 ? -12.377 -9.970 -3.487 1.00 95.56 85 ALA A CA 1
ATOM 641 C C . ALA A 1 85 ? -12.476 -10.265 -4.992 1.00 95.56 85 ALA A C 1
ATOM 643 O O . ALA A 1 85 ? -11.481 -10.164 -5.707 1.00 95.56 85 ALA A O 1
ATOM 644 N N . ALA A 1 86 ? -13.664 -10.650 -5.474 1.00 91.75 86 ALA A N 1
ATOM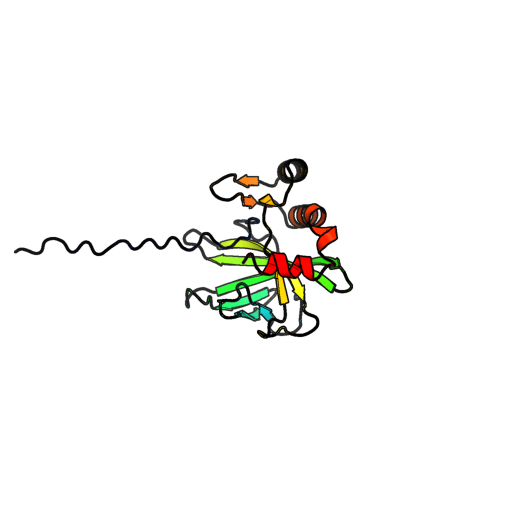 645 C CA . ALA A 1 86 ? -13.901 -11.027 -6.878 1.00 91.75 86 ALA A CA 1
ATOM 646 C C . ALA A 1 86 ? -12.838 -12.001 -7.444 1.00 91.75 86 ALA A C 1
ATOM 648 O O . ALA A 1 86 ? -12.242 -11.741 -8.489 1.00 91.75 86 ALA A O 1
ATOM 649 N N . ASP A 1 87 ? -12.561 -13.085 -6.706 1.00 91.38 87 ASP A N 1
ATOM 650 C CA . ASP A 1 87 ? -11.562 -14.123 -7.027 1.00 91.38 87 ASP A CA 1
ATOM 651 C C . ASP A 1 87 ? -10.114 -13.615 -7.197 1.00 91.38 87 ASP A C 1
ATOM 653 O O . ASP A 1 87 ? -9.256 -14.303 -7.758 1.00 91.38 87 ASP A O 1
ATOM 657 N N . ARG A 1 88 ? -9.817 -12.411 -6.691 1.00 93.12 88 ARG A N 1
ATOM 658 C CA . ARG A 1 88 ? -8.485 -11.804 -6.689 1.00 93.12 88 ARG A CA 1
ATOM 659 C C . ARG A 1 88 ? -8.008 -11.556 -5.262 1.00 93.12 88 ARG A C 1
ATOM 661 O O . ARG A 1 88 ? -8.743 -11.060 -4.409 1.00 93.12 88 ARG A O 1
ATOM 668 N N . GLN A 1 89 ? -6.731 -11.851 -5.022 1.00 97.00 89 GLN A N 1
ATOM 669 C CA . GLN A 1 89 ? -6.061 -11.421 -3.799 1.00 97.00 89 GLN A CA 1
ATOM 670 C C . GLN A 1 89 ? -5.843 -9.908 -3.854 1.00 97.00 89 GLN A C 1
ATOM 672 O O . GLN A 1 89 ? -5.207 -9.404 -4.783 1.00 97.00 89 GLN A O 1
ATOM 677 N N . VAL A 1 90 ? -6.326 -9.220 -2.826 1.00 98.19 90 VAL A N 1
ATOM 678 C CA . VAL A 1 90 ? -5.999 -7.830 -2.520 1.00 98.19 90 VAL A CA 1
ATOM 679 C C . VAL A 1 90 ? -4.900 -7.812 -1.463 1.00 98.19 90 VAL A C 1
ATOM 681 O O . VAL A 1 90 ? -4.898 -8.616 -0.525 1.00 98.19 90 VAL A O 1
ATOM 684 N N . PHE A 1 91 ? -3.955 -6.900 -1.612 1.00 98.44 91 PHE A N 1
ATOM 685 C CA . PHE A 1 91 ? -2.826 -6.711 -0.717 1.00 98.44 91 PHE A CA 1
ATOM 686 C C . PHE A 1 91 ? -2.876 -5.309 -0.114 1.00 98.44 91 PHE A C 1
ATOM 688 O O . PHE A 1 91 ? -3.352 -4.382 -0.763 1.00 98.44 91 PHE A O 1
ATOM 695 N N . ILE A 1 92 ? -2.338 -5.157 1.095 1.00 97.94 92 ILE A N 1
ATOM 696 C CA . ILE A 1 92 ? -1.830 -3.856 1.536 1.00 97.94 92 ILE A CA 1
ATOM 697 C C . ILE A 1 92 ? -0.487 -3.662 0.838 1.00 97.94 92 ILE A C 1
ATOM 699 O O . ILE A 1 92 ? 0.343 -4.574 0.891 1.00 97.94 92 ILE A O 1
ATOM 703 N N . ALA A 1 93 ? -0.283 -2.519 0.195 1.00 96.94 93 ALA A N 1
ATOM 704 C CA . ALA A 1 93 ? 1.012 -2.083 -0.308 1.00 96.94 93 ALA A CA 1
ATOM 705 C C . ALA A 1 93 ? 1.595 -1.045 0.655 1.00 96.94 93 ALA A C 1
ATOM 707 O O . ALA A 1 93 ? 0.891 -0.126 1.055 1.00 96.94 93 ALA A O 1
ATOM 708 N N . GLU A 1 94 ? 2.861 -1.206 1.024 1.00 95.81 94 GLU A N 1
ATOM 709 C CA . GLU A 1 94 ? 3.634 -0.233 1.795 1.00 95.81 94 GLU A CA 1
ATOM 710 C C . GLU A 1 94 ? 4.789 0.253 0.924 1.00 95.81 94 GLU A C 1
ATOM 712 O O . GLU A 1 94 ? 5.639 -0.555 0.540 1.00 95.81 94 GLU A O 1
ATOM 717 N N . ALA A 1 95 ? 4.819 1.548 0.620 1.00 92.56 95 ALA A N 1
ATOM 718 C CA . ALA A 1 95 ? 5.907 2.198 -0.098 1.00 92.56 95 ALA A CA 1
ATOM 719 C C . ALA A 1 95 ? 6.759 3.009 0.885 1.00 92.56 95 ALA A C 1
ATOM 721 O O . ALA A 1 95 ? 6.253 3.911 1.546 1.00 92.56 95 ALA A O 1
ATOM 722 N N . GLY A 1 96 ? 8.045 2.678 0.992 1.00 90.62 96 GLY A N 1
ATOM 723 C CA . GLY A 1 96 ? 9.025 3.469 1.727 1.00 90.62 96 GLY A CA 1
ATOM 724 C C . GLY A 1 96 ? 9.635 4.531 0.820 1.00 90.62 96 GLY A C 1
ATOM 725 O O . GLY A 1 96 ? 10.271 4.183 -0.177 1.00 90.62 96 GLY A O 1
ATOM 726 N N . ILE A 1 97 ? 9.465 5.798 1.189 1.00 83.06 97 ILE A N 1
ATOM 727 C CA . ILE A 1 97 ? 10.029 6.961 0.503 1.00 83.06 97 ILE A CA 1
ATOM 728 C C . ILE A 1 97 ? 11.043 7.634 1.411 1.00 83.06 97 ILE A C 1
ATOM 730 O O . ILE A 1 97 ? 10.800 7.838 2.601 1.00 83.06 97 ILE A O 1
ATOM 734 N N . ARG A 1 98 ? 12.216 7.931 0.852 1.00 84.06 98 ARG A N 1
ATOM 735 C CA . ARG A 1 98 ? 13.247 8.667 1.568 1.00 84.06 98 ARG A CA 1
ATOM 736 C C . ARG A 1 98 ? 12.880 10.145 1.600 1.00 84.06 98 ARG A C 1
ATOM 738 O O . ARG A 1 98 ? 12.610 10.743 0.574 1.00 84.06 98 ARG A O 1
ATOM 745 N N . GLU A 1 99 ? 12.943 10.700 2.795 1.00 81.31 99 GLU A N 1
ATOM 746 C CA . GLU A 1 99 ? 12.737 12.108 3.103 1.00 81.31 99 GLU A CA 1
ATOM 747 C C . GLU A 1 99 ? 14.012 12.668 3.751 1.00 81.31 99 GLU A C 1
ATOM 749 O O . GLU A 1 99 ? 14.885 11.910 4.192 1.00 81.31 99 GLU A O 1
ATOM 754 N N . GLU A 1 100 ? 14.118 13.995 3.878 1.00 80.56 100 GLU A N 1
ATOM 755 C CA . GLU A 1 100 ? 15.274 14.640 4.529 1.00 80.56 100 GLU A CA 1
ATOM 756 C C . GLU A 1 100 ? 15.522 14.104 5.956 1.00 80.56 100 GLU A C 1
ATOM 758 O O . GLU A 1 100 ? 16.672 13.932 6.374 1.00 80.56 100 GLU A O 1
ATOM 763 N N . ASP A 1 101 ? 14.443 13.795 6.682 1.00 82.12 101 ASP A N 1
ATOM 764 C CA . ASP A 1 101 ? 14.465 13.392 8.091 1.00 82.12 101 ASP A CA 1
ATOM 765 C C . ASP A 1 101 ? 14.384 11.867 8.315 1.00 82.12 101 ASP A C 1
ATOM 767 O O . ASP A 1 101 ? 14.417 11.408 9.462 1.00 82.12 101 ASP A O 1
ATOM 771 N N . GLY A 1 102 ? 14.300 11.049 7.258 1.00 86.88 102 GLY A N 1
ATOM 772 C CA . GLY A 1 102 ? 14.194 9.596 7.406 1.00 86.88 102 GLY A CA 1
ATOM 773 C C . GLY A 1 102 ? 13.519 8.884 6.239 1.00 86.88 102 GLY A C 1
ATOM 774 O O . GLY A 1 102 ? 13.714 9.234 5.084 1.00 86.88 102 GLY A O 1
ATOM 775 N N . ILE A 1 103 ? 12.770 7.824 6.545 1.00 88.94 103 ILE A N 1
ATOM 776 C CA . ILE A 1 103 ? 11.915 7.140 5.571 1.00 88.94 103 ILE A CA 1
ATOM 777 C C . ILE A 1 103 ? 10.480 7.278 6.060 1.00 88.94 103 ILE A C 1
ATOM 779 O O . ILE A 1 103 ? 10.178 6.863 7.180 1.00 88.94 103 ILE A O 1
ATOM 783 N N . ALA A 1 104 ? 9.621 7.841 5.220 1.00 89.19 104 ALA A N 1
ATOM 784 C CA . ALA A 1 104 ? 8.182 7.795 5.394 1.00 89.19 104 ALA A CA 1
ATOM 785 C C . ALA A 1 104 ? 7.638 6.540 4.707 1.00 89.19 104 ALA A C 1
ATOM 787 O O . ALA A 1 104 ? 8.053 6.193 3.601 1.00 89.19 104 ALA A O 1
ATOM 788 N N . TYR A 1 105 ? 6.717 5.845 5.364 1.00 92.69 105 TYR A N 1
ATOM 789 C CA . TYR A 1 105 ? 6.031 4.691 4.798 1.00 92.69 105 TYR A CA 1
ATOM 790 C C . TYR A 1 105 ? 4.588 5.063 4.524 1.00 92.69 105 TYR A C 1
ATOM 792 O O . TYR A 1 105 ? 3.869 5.426 5.451 1.00 92.69 105 TYR A O 1
ATOM 800 N N . MET A 1 106 ? 4.168 4.952 3.271 1.00 91.94 106 MET A N 1
ATOM 801 C CA . MET A 1 106 ? 2.790 5.201 2.861 1.00 91.94 106 MET A CA 1
ATOM 802 C C . MET A 1 106 ? 2.093 3.902 2.511 1.00 91.94 106 MET A C 1
ATOM 804 O O . MET A 1 106 ? 2.722 2.961 2.013 1.00 91.94 106 MET A O 1
ATOM 808 N N . TYR A 1 107 ? 0.785 3.871 2.742 1.00 93.75 107 TYR A N 1
ATOM 809 C CA . TYR A 1 107 ? -0.020 2.675 2.565 1.00 93.75 107 TYR A CA 1
ATOM 810 C C . TYR A 1 107 ? -1.115 2.873 1.526 1.00 93.75 107 TYR A C 1
ATOM 812 O O . TYR A 1 107 ? -1.815 3.880 1.516 1.00 93.75 107 TYR A O 1
ATOM 820 N N . GLY A 1 108 ? -1.290 1.855 0.692 1.00 94.44 108 GLY A N 1
ATOM 821 C CA . GLY A 1 108 ? -2.377 1.761 -0.273 1.00 94.44 108 GLY A CA 1
ATOM 822 C C . GLY A 1 108 ? -2.898 0.334 -0.383 1.00 94.44 108 GLY A C 1
ATOM 823 O O . GLY A 1 108 ? -2.407 -0.593 0.277 1.00 94.44 108 GLY A O 1
ATOM 824 N N . LEU A 1 109 ? -3.885 0.139 -1.251 1.00 96.50 109 LEU A N 1
ATOM 825 C CA . LEU A 1 109 ? -4.323 -1.195 -1.646 1.00 96.50 109 LEU A CA 1
ATOM 826 C C . LEU A 1 109 ? -3.725 -1.565 -2.994 1.00 96.50 109 LEU A C 1
ATOM 828 O O . LEU A 1 109 ? -3.524 -0.728 -3.863 1.00 96.50 109 LEU A O 1
ATOM 832 N N . ALA A 1 110 ? -3.454 -2.849 -3.181 1.00 96.88 110 ALA A N 1
ATOM 833 C CA . ALA A 1 110 ? -2.946 -3.361 -4.439 1.00 96.88 110 ALA A CA 1
ATOM 834 C C . ALA A 1 110 ? -3.683 -4.624 -4.853 1.00 96.88 110 ALA A C 1
ATOM 836 O O . ALA A 1 110 ? -4.008 -5.481 -4.027 1.00 96.88 110 ALA A O 1
ATOM 837 N N . ARG A 1 111 ? -3.882 -4.788 -6.156 1.00 96.31 111 ARG A N 1
ATOM 838 C CA . ARG A 1 111 ? -4.344 -6.047 -6.737 1.00 96.31 111 ARG A CA 1
ATOM 839 C C . ARG A 1 111 ? -3.588 -6.361 -8.011 1.00 96.31 111 ARG A C 1
ATOM 841 O O . ARG A 1 111 ? -3.129 -5.479 -8.731 1.00 96.31 111 ARG A O 1
ATOM 848 N N . ARG A 1 112 ? -3.508 -7.651 -8.316 1.00 95.56 112 ARG A N 1
ATOM 849 C CA . ARG A 1 112 ? -3.019 -8.104 -9.616 1.00 95.56 112 ARG A CA 1
ATOM 850 C C . ARG A 1 112 ? -4.053 -7.820 -10.690 1.00 95.56 112 ARG A C 1
ATOM 852 O O . ARG A 1 112 ? -5.233 -8.140 -10.515 1.00 95.56 112 ARG A O 1
ATOM 859 N N . LEU A 1 113 ? -3.585 -7.306 -11.818 1.00 92.81 113 LEU A N 1
ATOM 860 C CA . LEU A 1 113 ? -4.375 -7.298 -13.037 1.00 92.81 113 LEU A CA 1
ATOM 861 C C . LEU A 1 113 ? -4.409 -8.715 -13.629 1.00 92.81 113 LEU A C 1
ATOM 863 O O . LEU A 1 113 ? -3.464 -9.496 -13.477 1.00 92.81 113 LEU A O 1
ATOM 867 N N . ALA A 1 114 ? -5.532 -9.076 -14.253 1.00 89.62 114 ALA A N 1
ATOM 868 C CA . ALA A 1 114 ? -5.675 -10.379 -14.906 1.00 89.62 114 ALA A CA 1
ATOM 869 C C . ALA A 1 114 ? -4.752 -10.485 -16.131 1.00 89.62 114 ALA A C 1
ATOM 871 O O . ALA A 1 114 ? -4.125 -11.519 -16.358 1.00 89.62 114 ALA A O 1
ATOM 872 N N . GLU A 1 115 ? -4.638 -9.382 -16.865 1.00 91.44 115 GLU A N 1
ATOM 873 C CA . GLU A 1 115 ? -3.710 -9.156 -17.965 1.00 91.44 115 GLU A CA 1
ATOM 874 C C . GLU A 1 115 ? -3.103 -7.760 -17.788 1.00 91.44 115 GLU A C 1
ATOM 876 O O . GLU A 1 115 ? -3.760 -6.911 -17.178 1.00 91.44 115 GLU A O 1
ATOM 881 N N . PRO A 1 116 ? -1.881 -7.503 -18.286 1.00 93.75 116 PRO A N 1
ATOM 882 C CA . PRO A 1 116 ? -1.327 -6.163 -18.229 1.00 93.75 116 PRO A CA 1
ATOM 883 C C . PRO A 1 116 ? -2.230 -5.142 -18.927 1.00 93.75 116 PRO A C 1
ATOM 885 O O . PRO A 1 116 ? -2.856 -5.467 -19.940 1.00 93.75 116 PRO A O 1
ATOM 888 N N . ASP A 1 117 ? -2.296 -3.921 -18.403 1.00 91.50 117 ASP A N 1
ATOM 889 C CA . ASP A 1 117 ? -3.090 -2.856 -19.019 1.00 91.50 117 ASP A CA 1
ATOM 890 C C . ASP A 1 117 ? -2.429 -2.292 -20.297 1.00 91.50 117 ASP A C 1
ATOM 892 O O . ASP A 1 117 ? -1.403 -2.782 -20.781 1.00 91.50 117 ASP A O 1
ATOM 896 N N . ALA A 1 118 ? -3.012 -1.230 -20.863 1.00 91.12 118 ALA A N 1
ATOM 897 C CA . ALA A 1 118 ? -2.489 -0.591 -22.072 1.00 91.12 118 ALA A CA 1
ATOM 898 C C . ALA A 1 118 ? -1.080 0.014 -21.900 1.00 91.12 118 ALA A C 1
ATOM 900 O O . ALA A 1 118 ? -0.378 0.204 -22.896 1.00 91.12 118 ALA A O 1
ATOM 901 N N . ARG A 1 119 ? -0.669 0.307 -20.662 1.00 91.81 119 ARG A N 1
ATOM 902 C CA . ARG A 1 119 ? 0.643 0.854 -20.295 1.00 91.81 119 ARG A CA 1
ATOM 903 C C . ARG A 1 119 ? 1.619 -0.241 -19.848 1.00 91.81 119 ARG A C 1
ATOM 905 O O . ARG A 1 119 ? 2.808 0.022 -19.688 1.00 91.81 119 ARG A O 1
ATOM 912 N N . GLY A 1 120 ? 1.142 -1.480 -19.728 1.00 92.94 120 GLY A N 1
ATOM 913 C CA . GLY A 1 120 ? 1.913 -2.637 -19.297 1.00 92.94 120 GLY A CA 1
ATOM 914 C C . GLY A 1 120 ? 1.945 -2.828 -17.781 1.00 92.94 120 GLY A C 1
ATOM 915 O O . GLY A 1 120 ? 2.726 -3.660 -17.315 1.00 92.94 120 GLY A O 1
ATOM 916 N N . ALA A 1 121 ? 1.115 -2.110 -17.014 1.00 93.75 121 ALA A N 1
ATOM 917 C CA . ALA A 1 121 ? 0.984 -2.330 -15.579 1.00 93.75 121 ALA A CA 1
ATOM 918 C C . ALA A 1 121 ? 0.546 -3.771 -15.323 1.00 93.75 121 ALA A C 1
ATOM 920 O O . ALA A 1 121 ? -0.375 -4.270 -15.962 1.00 93.75 121 ALA A O 1
ATOM 921 N N . THR A 1 122 ? 1.189 -4.453 -14.380 1.00 95.62 122 THR A N 1
ATOM 922 C CA . THR A 1 122 ? 0.813 -5.813 -13.951 1.00 95.62 122 THR A CA 1
ATOM 923 C C . THR A 1 122 ? 0.113 -5.814 -12.593 1.00 95.62 122 THR A C 1
ATOM 925 O O . THR A 1 122 ? -0.532 -6.796 -12.208 1.00 95.62 122 THR A O 1
ATOM 928 N N . MET A 1 123 ? 0.209 -4.692 -11.886 1.00 94.88 123 MET A N 1
ATOM 929 C CA . MET A 1 123 ? -0.423 -4.415 -10.609 1.00 94.88 123 MET A CA 1
ATOM 930 C C . MET A 1 123 ? -1.196 -3.104 -10.727 1.00 94.88 123 MET A C 1
ATOM 932 O O . MET A 1 123 ? -0.690 -2.142 -11.295 1.00 94.88 123 MET A O 1
ATOM 936 N 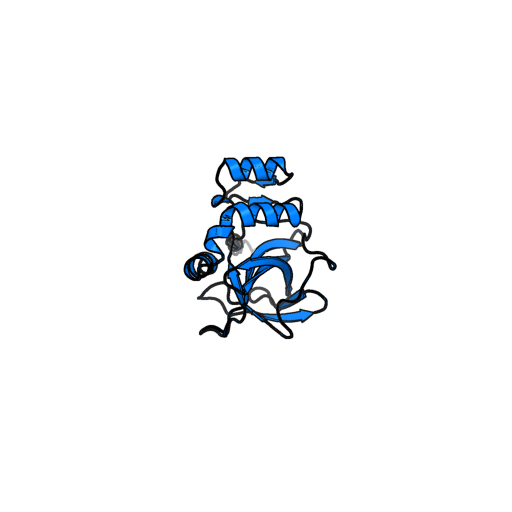N . GLN A 1 124 ? -2.394 -3.070 -10.154 1.00 93.38 124 GLN A N 1
ATOM 937 C CA . GLN A 1 124 ? -3.134 -1.835 -9.924 1.00 93.38 124 GLN A CA 1
ATOM 938 C C . GLN A 1 124 ? -2.965 -1.449 -8.457 1.00 93.38 124 GLN A C 1
ATOM 940 O O . GLN A 1 124 ? -3.138 -2.306 -7.581 1.00 93.38 124 GLN A O 1
ATOM 945 N N . ILE A 1 125 ? -2.612 -0.190 -8.212 1.00 92.25 125 ILE A N 1
ATOM 946 C CA . ILE A 1 125 ? -2.492 0.400 -6.879 1.00 92.25 125 ILE A CA 1
ATOM 947 C C . ILE A 1 125 ? -3.638 1.396 -6.714 1.00 92.25 125 ILE A C 1
ATOM 949 O O . ILE A 1 125 ? -3.944 2.135 -7.642 1.00 92.25 125 ILE A O 1
ATOM 953 N N . ALA A 1 126 ? -4.284 1.368 -5.558 1.00 91.69 126 ALA A N 1
ATOM 954 C CA . ALA A 1 126 ? -5.284 2.335 -5.145 1.00 91.69 126 ALA A CA 1
ATOM 955 C C . ALA A 1 126 ? -4.700 3.165 -3.999 1.00 91.69 126 ALA A C 1
ATOM 957 O O . ALA A 1 126 ? -4.299 2.593 -2.972 1.00 91.69 126 ALA A O 1
ATOM 958 N N . ALA A 1 127 ? -4.631 4.480 -4.205 1.00 85.88 127 ALA A N 1
ATOM 959 C CA . ALA A 1 127 ? -4.372 5.437 -3.141 1.00 85.88 127 ALA A CA 1
ATOM 960 C C . ALA A 1 127 ? -5.588 5.438 -2.214 1.00 85.88 127 ALA A C 1
ATOM 962 O O . ALA A 1 127 ? -6.704 5.142 -2.642 1.00 85.88 127 ALA A O 1
ATOM 963 N N . LEU A 1 128 ? -5.357 5.676 -0.929 1.00 84.88 128 LEU A N 1
ATOM 964 C CA . LEU A 1 128 ? -6.411 5.665 0.078 1.00 84.88 128 LEU A CA 1
ATOM 965 C C . LEU A 1 128 ? -6.354 6.977 0.835 1.00 84.88 128 LEU A C 1
ATOM 967 O O . LEU A 1 128 ? -5.298 7.340 1.369 1.00 84.88 128 LEU A O 1
ATOM 971 N N . ASP A 1 129 ? -7.502 7.630 0.929 1.00 85.62 129 ASP A N 1
ATOM 972 C CA . ASP A 1 129 ? -7.626 8.902 1.615 1.00 85.62 129 ASP A CA 1
ATOM 973 C C . ASP A 1 129 ? -8.268 8.687 3.000 1.00 85.62 129 ASP A C 1
ATOM 975 O O . ASP A 1 129 ? -9.244 7.961 3.192 1.00 85.62 129 ASP A O 1
ATOM 979 N N . CYS A 1 130 ? -7.667 9.298 4.018 1.00 87.19 130 CYS A N 1
ATOM 980 C CA . CYS A 1 130 ? -8.152 9.266 5.395 1.00 87.19 130 CYS A CA 1
ATOM 981 C C . CYS A 1 130 ? -9.461 10.069 5.524 1.00 87.19 130 CYS A C 1
ATOM 983 O O . CYS A 1 130 ? -10.248 9.825 6.439 1.00 87.19 130 CYS A O 1
ATOM 985 N N . GLU A 1 131 ? -9.731 10.997 4.599 1.00 86.94 131 GLU A N 1
ATOM 986 C CA . GLU A 1 131 ? -10.991 11.737 4.495 1.00 86.94 131 GLU A CA 1
ATOM 987 C C . GLU A 1 131 ? -12.179 10.860 4.069 1.00 86.94 131 GLU A C 1
ATOM 989 O O . GLU A 1 131 ? -13.329 11.242 4.294 1.00 86.94 131 GLU A O 1
ATOM 994 N N . GLU A 1 132 ? -11.932 9.662 3.529 1.00 87.88 132 GLU A N 1
ATOM 995 C CA . GLU A 1 132 ? -12.987 8.695 3.196 1.00 87.88 132 GLU A CA 1
ATOM 996 C C . GLU A 1 132 ? -13.590 8.025 4.438 1.00 87.88 132 GLU A C 1
ATOM 998 O O . GLU A 1 132 ? -14.652 7.399 4.363 1.00 87.88 132 GLU A O 1
ATOM 1003 N N . LEU A 1 133 ? -12.935 8.163 5.595 1.00 89.44 133 LEU A N 1
ATOM 1004 C CA . LEU A 1 133 ? -13.463 7.700 6.869 1.00 89.44 133 LEU A CA 1
ATOM 1005 C C . LEU A 1 133 ? -14.510 8.680 7.408 1.00 89.44 133 LEU A C 1
ATOM 1007 O O . LEU A 1 133 ? -14.261 9.877 7.568 1.00 89.44 133 LEU A O 1
ATOM 1011 N N . ASP A 1 134 ? -15.680 8.151 7.766 1.00 89.50 134 ASP A N 1
ATOM 1012 C CA . ASP A 1 134 ? -16.664 8.919 8.525 1.00 89.50 134 ASP A CA 1
ATOM 1013 C C . ASP A 1 134 ? -16.216 9.147 9.984 1.00 89.50 134 ASP A C 1
ATOM 1015 O O . ASP A 1 134 ? -15.270 8.534 10.479 1.00 89.50 134 ASP A O 1
ATOM 1019 N N . GLU A 1 135 ? -16.904 10.044 10.698 1.00 90.31 135 GLU A N 1
ATOM 1020 C CA . GLU A 1 135 ? -16.571 10.401 12.089 1.00 90.31 135 GLU A CA 1
ATOM 1021 C C . GLU A 1 135 ? -16.530 9.174 13.017 1.00 90.31 135 GLU A C 1
ATOM 1023 O O . GLU A 1 135 ? -15.646 9.064 13.861 1.00 90.31 135 GLU A O 1
ATOM 1028 N N . ALA A 1 136 ? -17.430 8.205 12.822 1.00 90.69 136 ALA A N 1
ATOM 1029 C CA . ALA A 1 136 ? -17.459 6.996 13.639 1.00 90.69 136 ALA A CA 1
ATOM 1030 C C . ALA A 1 136 ? -16.260 6.073 13.353 1.00 90.69 136 ALA A C 1
ATOM 1032 O O . ALA A 1 136 ? -15.744 5.425 14.268 1.00 90.69 136 ALA A O 1
ATOM 1033 N N . ALA A 1 137 ? -15.813 6.002 12.098 1.00 91.94 137 ALA A N 1
ATOM 1034 C CA . ALA A 1 137 ? -14.622 5.268 11.699 1.00 91.94 137 ALA A CA 1
ATOM 1035 C C . ALA A 1 137 ? -13.336 5.939 12.209 1.00 91.94 137 ALA A C 1
ATOM 1037 O O . ALA A 1 137 ? -12.441 5.232 12.674 1.00 91.94 137 ALA A O 1
ATOM 1038 N N . LEU A 1 138 ? -13.266 7.274 12.192 1.00 92.25 138 LEU A N 1
ATOM 1039 C CA . LEU A 1 138 ? -12.153 8.046 12.760 1.00 92.25 138 LEU A CA 1
ATOM 1040 C C . LEU A 1 138 ? -12.059 7.853 14.281 1.00 92.25 138 LEU A C 1
ATOM 1042 O O . LEU A 1 138 ? -10.994 7.500 14.785 1.00 92.25 138 LEU A O 1
ATOM 1046 N N . ASP A 1 139 ? -13.183 7.948 14.996 1.00 93.12 139 ASP A N 1
ATOM 1047 C CA . ASP A 1 139 ? -13.246 7.669 16.437 1.00 93.12 139 ASP A CA 1
ATOM 1048 C C . ASP A 1 139 ? -12.755 6.246 16.756 1.00 93.12 139 ASP A C 1
ATOM 1050 O O . ASP A 1 139 ? -11.998 6.019 17.704 1.00 93.12 139 ASP A O 1
ATOM 1054 N N . ALA A 1 140 ? -13.177 5.255 15.962 1.00 93.88 140 ALA A N 1
ATOM 1055 C CA . ALA A 1 140 ? -12.741 3.870 16.123 1.00 93.88 140 ALA A CA 1
ATOM 1056 C C . ALA A 1 140 ? -11.245 3.686 15.809 1.00 93.88 140 ALA A C 1
ATOM 1058 O O . ALA A 1 140 ? -10.564 2.893 16.472 1.00 93.88 140 ALA A O 1
ATOM 1059 N N . PHE A 1 141 ? -10.725 4.418 14.822 1.00 94.81 141 PHE A N 1
ATOM 1060 C CA . PHE A 1 141 ? -9.312 4.437 14.466 1.00 94.81 141 PHE A CA 1
ATOM 1061 C C . PHE A 1 141 ? -8.458 5.002 15.610 1.00 94.81 141 PHE A C 1
ATOM 1063 O O . PHE A 1 141 ? -7.530 4.332 16.065 1.00 94.81 141 PHE A O 1
ATOM 1070 N N . GLU A 1 142 ? -8.811 6.154 16.179 1.00 95.19 142 GLU A N 1
ATOM 1071 C CA . GLU A 1 142 ? -8.091 6.704 17.336 1.00 95.19 142 GLU A CA 1
ATOM 1072 C C . GLU A 1 142 ? -8.219 5.806 18.573 1.00 95.19 142 GLU A C 1
ATOM 1074 O O . GLU A 1 142 ? -7.232 5.516 19.255 1.00 95.19 142 GLU A O 1
ATOM 1079 N N . ALA A 1 143 ? -9.417 5.273 18.840 1.00 95.12 143 ALA A N 1
ATOM 1080 C CA . ALA A 1 143 ? -9.658 4.384 19.977 1.00 95.12 143 ALA A CA 1
ATOM 1081 C C . ALA A 1 143 ? -8.853 3.073 19.911 1.00 95.12 143 ALA A C 1
ATOM 1083 O O . ALA A 1 143 ? -8.583 2.461 20.949 1.00 95.12 143 ALA A O 1
ATOM 1084 N N . SER A 1 144 ? -8.460 2.640 18.710 1.00 94.56 144 SER A N 1
ATOM 1085 C CA . SER A 1 144 ? -7.597 1.473 18.492 1.00 94.56 144 SER A CA 1
ATOM 1086 C C . SER A 1 144 ? -6.098 1.809 18.471 1.00 94.56 144 SER A C 1
ATOM 1088 O O . SER A 1 144 ? -5.275 0.910 18.297 1.00 94.56 144 SER A O 1
ATOM 1090 N N . GLY A 1 145 ? -5.739 3.068 18.745 1.00 94.56 145 GLY A N 1
ATOM 1091 C CA . GLY A 1 145 ? -4.367 3.540 18.937 1.00 94.56 145 GLY A CA 1
ATOM 1092 C C . GLY A 1 145 ? -3.787 4.320 17.760 1.00 94.56 145 GLY A C 1
ATOM 1093 O O . GLY A 1 145 ? -2.624 4.706 17.830 1.00 94.56 145 GLY A O 1
ATOM 1094 N N . GLY A 1 146 ? -4.569 4.543 16.701 1.00 96.00 146 GLY A N 1
ATOM 1095 C CA . GLY A 1 146 ? -4.151 5.339 15.549 1.00 96.00 146 GLY A CA 1
ATOM 1096 C C . GLY A 1 146 ? -4.075 6.816 15.919 1.00 96.00 146 GLY A C 1
ATOM 1097 O O . GLY A 1 146 ? -4.671 7.241 16.908 1.00 96.00 146 GLY A O 1
ATOM 1098 N N . MET A 1 147 ? -3.336 7.600 15.142 1.00 94.94 147 MET A N 1
ATOM 1099 C CA . MET A 1 147 ? -3.271 9.052 15.325 1.00 94.94 147 MET A CA 1
ATOM 1100 C C . MET A 1 147 ? -3.762 9.754 14.069 1.00 94.94 147 MET A C 1
ATOM 1102 O O . MET A 1 147 ? -3.408 9.345 12.967 1.00 94.94 147 MET A O 1
ATOM 1106 N N . ILE A 1 148 ? -4.563 10.799 14.241 1.00 92.06 148 ILE A N 1
ATOM 1107 C CA . ILE A 1 148 ? -5.026 11.650 13.147 1.00 92.06 148 ILE A CA 1
ATOM 1108 C C . ILE A 1 148 ? -4.293 12.987 13.252 1.00 92.06 148 ILE A C 1
ATOM 1110 O O . ILE A 1 148 ? -4.280 13.603 14.320 1.00 92.06 148 ILE A O 1
ATOM 1114 N N . ASP A 1 149 ? -3.684 13.435 12.156 1.00 88.31 149 ASP A N 1
ATOM 1115 C CA . ASP A 1 149 ? -3.195 14.807 12.017 1.00 88.31 149 ASP A CA 1
ATOM 1116 C C . ASP A 1 149 ? -4.120 15.576 11.067 1.00 88.31 149 ASP A C 1
ATOM 1118 O O . ASP A 1 149 ? -4.135 15.346 9.859 1.00 88.31 149 ASP A O 1
ATOM 1122 N N . ASP A 1 150 ? -4.917 16.493 11.620 1.00 81.06 150 ASP A N 1
ATOM 1123 C CA . ASP A 1 150 ? -5.801 17.396 10.872 1.00 81.06 150 ASP A CA 1
ATOM 1124 C C . ASP A 1 150 ? -5.044 18.652 10.397 1.00 81.06 150 ASP A C 1
ATOM 1126 O O . ASP A 1 150 ? -5.454 19.791 10.649 1.00 81.06 150 ASP A O 1
ATOM 1130 N N . GLY A 1 151 ? -3.896 18.449 9.750 1.00 75.94 151 GLY A N 1
ATOM 1131 C CA . GLY A 1 151 ? -3.039 19.507 9.235 1.00 75.94 151 GLY A CA 1
ATOM 1132 C C . GLY A 1 151 ? -3.650 20.251 8.039 1.00 75.94 151 GLY A C 1
ATOM 1133 O O . GLY A 1 151 ? -4.764 20.769 8.068 1.00 75.94 151 GLY A O 1
ATOM 1134 N N . LYS A 1 152 ? -2.880 20.390 6.956 1.00 70.19 152 LYS A N 1
ATOM 1135 C CA . LYS A 1 152 ? -3.423 20.932 5.691 1.00 70.19 152 LYS A CA 1
ATOM 1136 C C . LYS A 1 152 ? -4.152 19.871 4.871 1.00 70.19 152 LYS A C 1
ATOM 1138 O O . LYS A 1 152 ? -5.030 20.228 4.093 1.00 70.19 152 LYS A O 1
ATOM 1143 N N . ILE A 1 153 ? -3.730 18.626 5.041 1.00 73.38 153 ILE A N 1
ATOM 1144 C CA . ILE A 1 153 ? -4.306 17.400 4.506 1.00 73.38 153 ILE A CA 1
ATOM 1145 C C . ILE A 1 153 ? -4.451 16.495 5.725 1.00 73.38 153 ILE A C 1
ATOM 1147 O O . ILE A 1 153 ? -3.571 16.510 6.591 1.00 73.38 153 ILE A O 1
ATOM 1151 N N . ARG A 1 154 ? -5.573 15.782 5.832 1.00 83.00 154 ARG A N 1
ATOM 1152 C CA . ARG A 1 154 ? -5.772 14.848 6.934 1.00 83.00 154 ARG A CA 1
ATOM 1153 C C . ARG A 1 154 ? -4.882 13.626 6.737 1.00 83.00 154 ARG A C 1
ATOM 1155 O O . ARG A 1 154 ? -4.992 12.945 5.724 1.00 83.00 154 ARG A O 1
ATOM 1162 N N . GLU A 1 155 ? -4.070 13.308 7.736 1.00 90.00 155 GLU A N 1
ATOM 1163 C CA . GLU A 1 155 ? -3.213 12.122 7.743 1.00 90.00 155 GLU A CA 1
ATOM 1164 C C . GLU A 1 155 ? -3.662 11.140 8.833 1.00 90.00 155 GLU A C 1
ATOM 1166 O O . GLU A 1 155 ? -3.884 11.514 9.984 1.00 90.00 155 GLU A O 1
ATOM 1171 N N . CYS A 1 156 ? -3.774 9.865 8.471 1.00 93.50 156 CYS A N 1
ATOM 1172 C CA . CYS A 1 156 ? -4.049 8.740 9.353 1.00 93.50 156 CYS A CA 1
ATOM 1173 C C . CYS A 1 156 ? -2.739 7.983 9.624 1.00 93.50 156 CYS A C 1
ATOM 1175 O O . CYS A 1 156 ? -2.165 7.371 8.727 1.00 93.50 156 CYS A O 1
ATOM 1177 N N . GLN A 1 157 ? -2.291 7.933 10.875 1.00 95.56 157 GLN A N 1
ATOM 1178 C CA . GLN A 1 157 ? -1.110 7.171 11.285 1.00 95.56 157 GLN A CA 1
ATOM 1179 C C . GLN A 1 157 ? -1.518 5.875 11.997 1.00 95.56 157 GLN A C 1
ATOM 1181 O O . GLN A 1 157 ? -1.829 5.901 13.194 1.00 95.56 157 GLN A O 1
ATOM 1186 N N . PRO A 1 158 ? -1.574 4.731 11.289 1.00 96.06 158 PRO A N 1
ATOM 1187 C CA . PRO A 1 158 ? -1.920 3.453 11.899 1.00 96.06 158 PRO A CA 1
ATOM 1188 C C . PRO A 1 158 ? -0.849 3.003 12.901 1.00 96.06 158 PRO A C 1
ATOM 1190 O O . PRO A 1 158 ? 0.346 3.021 12.615 1.00 96.06 158 PRO A O 1
ATOM 1193 N N . ALA A 1 159 ? -1.277 2.511 14.062 1.00 96.56 159 ALA A N 1
ATOM 1194 C CA . ALA A 1 159 ? -0.395 1.968 15.095 1.00 96.56 159 ALA A CA 1
ATOM 1195 C C . ALA A 1 159 ? 0.075 0.537 14.806 1.00 96.56 159 ALA A C 1
ATOM 1197 O O . ALA A 1 159 ? 1.028 0.051 15.416 1.00 96.56 159 ALA A O 1
ATOM 1198 N N . SER A 1 160 ? -0.623 -0.183 13.924 1.00 97.19 160 SER A N 1
ATOM 1199 C CA . SER A 1 160 ? -0.249 -1.538 13.519 1.00 97.19 160 SER A CA 1
ATOM 1200 C C . SER A 1 160 ? -0.845 -1.911 12.166 1.00 97.19 160 SER A C 1
ATOM 1202 O O . SER A 1 160 ? -1.870 -1.369 11.748 1.00 97.19 160 SER A O 1
ATOM 1204 N N . LEU A 1 161 ? -0.250 -2.915 11.514 1.00 97.69 161 LEU A N 1
ATOM 1205 C CA . LEU A 1 161 ? -0.792 -3.490 10.283 1.00 97.69 161 LEU A CA 1
ATOM 1206 C C . LEU A 1 161 ? -2.206 -4.065 10.479 1.00 97.69 161 LEU A C 1
ATOM 1208 O O . LEU A 1 161 ? -3.040 -3.957 9.585 1.00 97.69 161 LEU A O 1
ATOM 1212 N N . ASP A 1 162 ? -2.487 -4.674 11.632 1.00 97.56 162 ASP A N 1
ATOM 1213 C CA . ASP A 1 162 ? -3.801 -5.264 11.912 1.00 97.56 162 ASP A CA 1
ATOM 1214 C C . ASP A 1 162 ? -4.884 -4.195 12.056 1.00 97.56 162 ASP A C 1
ATOM 1216 O O . ASP A 1 162 ? -5.981 -4.362 11.521 1.00 97.56 162 ASP A O 1
ATOM 1220 N N . GLN A 1 163 ? -4.568 -3.086 12.725 1.00 96.75 163 GLN A N 1
ATOM 1221 C CA . GLN A 1 163 ? -5.468 -1.941 12.810 1.00 96.75 163 GLN A CA 1
ATOM 1222 C C . GLN A 1 163 ? -5.738 -1.358 11.420 1.00 96.75 163 GLN A C 1
ATOM 1224 O O . GLN A 1 163 ? -6.898 -1.202 11.050 1.00 96.75 163 GLN A O 1
ATOM 1229 N N . LEU A 1 164 ? -4.686 -1.120 10.624 1.00 96.50 164 LEU A N 1
ATOM 1230 C CA . LEU A 1 164 ? -4.826 -0.622 9.255 1.00 96.50 164 LEU A CA 1
ATOM 1231 C C . LEU A 1 164 ? -5.751 -1.527 8.431 1.00 96.50 164 LEU A C 1
ATOM 1233 O O . LEU A 1 164 ? -6.697 -1.051 7.814 1.00 96.50 164 LEU A O 1
ATOM 1237 N N . LYS A 1 165 ? -5.544 -2.849 8.473 1.00 97.00 165 LYS A N 1
ATOM 1238 C CA . LYS A 1 165 ? -6.415 -3.808 7.776 1.00 97.00 165 LY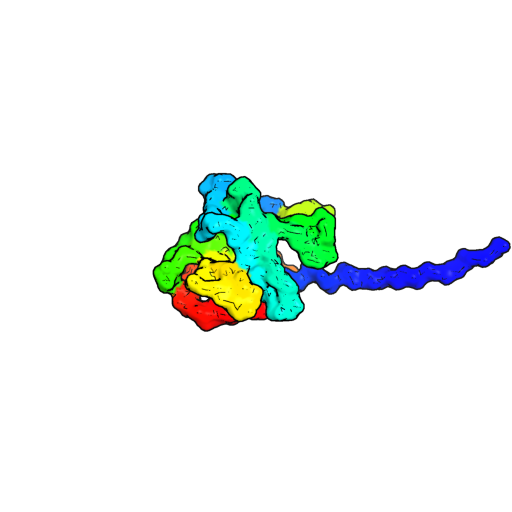S A CA 1
ATOM 1239 C C . LYS A 1 165 ? -7.870 -3.704 8.232 1.00 97.00 165 LYS A C 1
ATOM 1241 O O . LYS A 1 165 ? -8.763 -3.737 7.395 1.00 97.00 165 LYS A O 1
ATOM 1246 N N . GLN A 1 166 ? -8.128 -3.605 9.533 1.00 95.94 166 GLN A N 1
ATOM 1247 C CA . GLN A 1 166 ? -9.498 -3.492 10.044 1.00 95.94 166 GLN A CA 1
ATOM 1248 C C . GLN A 1 166 ? -10.181 -2.214 9.551 1.00 95.94 166 GLN A C 1
ATOM 1250 O O . GLN A 1 166 ? -11.314 -2.286 9.078 1.00 95.94 166 GLN A O 1
ATOM 1255 N N . THR A 1 167 ? -9.478 -1.083 9.604 1.00 95.06 167 THR A N 1
ATOM 1256 C CA . THR A 1 167 ? -9.974 0.211 9.124 1.00 95.06 167 THR A CA 1
ATOM 1257 C C . THR A 1 167 ? -10.274 0.178 7.630 1.00 95.06 167 THR A C 1
ATOM 1259 O O . THR A 1 167 ? -11.396 0.477 7.229 1.00 95.06 167 THR A O 1
ATOM 1262 N N . LEU A 1 168 ? -9.323 -0.277 6.809 1.00 94.94 168 LEU A N 1
ATOM 1263 C CA . LEU A 1 168 ? -9.505 -0.334 5.357 1.00 94.94 168 LEU A CA 1
ATOM 1264 C C . LEU A 1 168 ? -10.592 -1.327 4.942 1.00 94.94 168 LEU A C 1
ATOM 1266 O O . LEU A 1 168 ? -11.290 -1.105 3.956 1.00 94.94 168 LEU A O 1
ATOM 1270 N N . LEU A 1 169 ? -10.763 -2.424 5.686 1.00 95.00 169 LEU A N 1
ATOM 1271 C CA . LEU A 1 169 ? -11.831 -3.377 5.399 1.00 95.00 169 LEU A CA 1
ATOM 1272 C C . LEU A 1 169 ? -13.188 -2.747 5.702 1.00 95.00 169 LEU A C 1
ATOM 1274 O O . LEU A 1 169 ? -14.077 -2.798 4.862 1.00 95.00 169 LEU A O 1
ATOM 1278 N N . ALA A 1 170 ? -13.329 -2.099 6.858 1.00 93.38 170 ALA A N 1
ATOM 1279 C CA . ALA A 1 170 ? -14.565 -1.416 7.219 1.00 93.38 170 ALA A CA 1
ATOM 1280 C C . ALA A 1 170 ? -14.939 -0.310 6.215 1.00 93.38 170 ALA A C 1
ATOM 1282 O O . ALA A 1 170 ? -16.116 -0.173 5.885 1.00 93.38 170 ALA A O 1
ATOM 1283 N N . ALA A 1 171 ? -13.951 0.435 5.713 1.00 92.19 171 ALA A N 1
ATOM 1284 C CA . ALA A 1 171 ? -14.167 1.537 4.780 1.00 92.19 171 ALA A CA 1
ATOM 1285 C C . ALA A 1 171 ? -14.466 1.069 3.345 1.00 92.19 171 ALA A C 1
ATOM 1287 O O . ALA A 1 171 ? -15.371 1.596 2.697 1.00 92.19 171 ALA A O 1
ATOM 1288 N N . HIS A 1 172 ? -13.748 0.058 2.843 1.00 94.00 172 HIS A N 1
ATOM 1289 C CA . HIS A 1 172 ? -13.726 -0.226 1.404 1.00 94.00 172 HIS A CA 1
ATOM 1290 C C . HIS A 1 172 ? -14.247 -1.608 1.001 1.00 94.00 172 HIS A C 1
ATOM 1292 O O . HIS A 1 172 ? -14.378 -1.843 -0.199 1.00 94.00 172 HIS A O 1
ATOM 1298 N N . GLU A 1 173 ? -14.584 -2.521 1.928 1.00 94.25 173 GLU A N 1
ATOM 1299 C CA . GLU A 1 173 ? -14.948 -3.922 1.613 1.00 94.25 173 GLU A CA 1
ATOM 1300 C C . GLU A 1 173 ? -15.950 -4.045 0.455 1.00 94.25 173 GLU A C 1
ATOM 1302 O O . GLU A 1 173 ? -15.758 -4.860 -0.451 1.00 94.25 173 GLU A O 1
ATOM 1307 N N . ALA A 1 174 ? -16.987 -3.203 0.443 1.00 91.88 174 ALA A N 1
ATOM 1308 C CA . ALA A 1 174 ? -18.016 -3.216 -0.594 1.00 91.88 174 ALA A CA 1
ATOM 1309 C C . ALA A 1 174 ? -17.478 -2.858 -1.99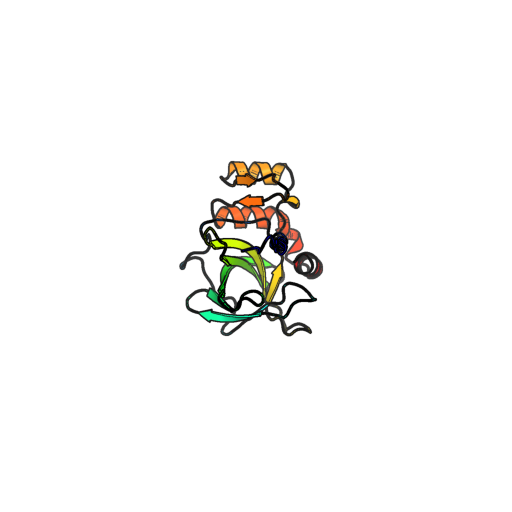5 1.00 91.88 174 ALA A C 1
ATOM 1311 O O . ALA A 1 174 ? -17.975 -3.377 -2.996 1.00 91.88 174 ALA A O 1
ATOM 1312 N N . GLY A 1 175 ? -16.471 -1.983 -2.070 1.00 94.38 175 GLY A N 1
ATOM 1313 C CA . GLY A 1 175 ? -15.870 -1.499 -3.311 1.00 94.38 175 GLY A CA 1
ATOM 1314 C C . GLY A 1 175 ? -14.827 -2.445 -3.905 1.00 94.38 175 GLY A C 1
ATOM 1315 O O . GLY A 1 175 ? -14.715 -2.528 -5.125 1.00 94.38 175 GLY A O 1
ATOM 1316 N N . LEU A 1 176 ? -14.123 -3.234 -3.083 1.00 95.81 176 LEU A N 1
ATOM 1317 C CA . LEU A 1 176 ? -12.958 -4.028 -3.520 1.00 95.81 176 LEU A CA 1
ATOM 1318 C C . LEU A 1 176 ? -13.252 -5.041 -4.638 1.00 95.81 176 LEU A C 1
ATOM 1320 O O . LEU A 1 176 ? -12.337 -5.441 -5.362 1.00 95.81 176 LEU A O 1
ATOM 1324 N N . ALA A 1 177 ? -14.505 -5.473 -4.788 1.00 95.00 177 ALA A N 1
ATOM 1325 C CA . ALA A 1 177 ? -14.926 -6.384 -5.850 1.00 95.00 177 ALA A CA 1
ATOM 1326 C C . ALA A 1 177 ? -15.223 -5.684 -7.194 1.00 95.00 177 ALA A C 1
ATOM 1328 O O . ALA A 1 177 ? -15.328 -6.367 -8.213 1.00 95.00 177 ALA A O 1
ATOM 1329 N N . SER A 1 178 ? -15.369 -4.355 -7.211 1.00 95.06 178 SER A N 1
ATOM 1330 C CA . SER A 1 178 ? -15.766 -3.564 -8.381 1.00 95.06 178 SER A CA 1
ATOM 1331 C C . SER A 1 178 ? -14.563 -2.965 -9.099 1.00 95.06 178 SER A C 1
ATOM 1333 O O . SER A 1 178 ? -13.790 -2.228 -8.499 1.00 95.06 178 SER A O 1
ATOM 1335 N N . ASP A 1 179 ? -14.422 -3.207 -10.403 1.00 92.19 179 ASP A N 1
ATOM 1336 C CA . ASP A 1 179 ? -13.362 -2.567 -11.194 1.00 92.19 179 ASP A CA 1
ATOM 1337 C C . ASP A 1 179 ? -13.503 -1.039 -11.257 1.00 92.19 179 ASP A C 1
ATOM 1339 O O . ASP A 1 179 ? -12.489 -0.355 -11.326 1.00 92.19 179 ASP A O 1
ATOM 1343 N N . GLU A 1 180 ? -14.724 -0.505 -11.153 1.00 93.38 180 GLU A N 1
ATOM 1344 C CA . GLU A 1 180 ? -14.969 0.944 -11.114 1.00 93.38 180 GLU A CA 1
ATOM 1345 C C . GLU A 1 180 ? -14.360 1.591 -9.864 1.00 93.38 180 GLU A C 1
ATOM 1347 O O . GLU A 1 180 ? -13.782 2.668 -9.956 1.00 93.38 180 GLU A O 1
ATOM 1352 N N . TRP A 1 181 ? -14.440 0.915 -8.710 1.00 94.06 181 TRP A N 1
ATOM 1353 C CA . TRP A 1 181 ? -13.827 1.401 -7.469 1.00 94.06 181 TRP A CA 1
ATOM 1354 C C . TRP A 1 181 ? -12.312 1.499 -7.633 1.00 94.06 181 TRP A C 1
ATOM 1356 O O . TRP A 1 181 ? -11.714 2.524 -7.331 1.00 94.06 181 TRP A O 1
ATOM 1366 N N . TRP A 1 182 ? -11.703 0.451 -8.183 1.00 92.81 182 TRP A N 1
ATOM 1367 C CA . TRP A 1 182 ? -10.263 0.419 -8.399 1.00 92.81 182 TRP A CA 1
ATOM 1368 C C . TRP A 1 182 ? -9.790 1.438 -9.426 1.00 92.81 182 TRP A C 1
ATOM 1370 O O . TRP A 1 182 ? -8.718 1.990 -9.233 1.00 92.81 182 TRP A O 1
ATOM 1380 N N . GLN A 1 183 ? -10.567 1.683 -10.485 1.00 89.19 183 GLN A N 1
ATOM 1381 C CA . GLN A 1 183 ? -10.252 2.723 -11.460 1.00 89.19 183 GLN A CA 1
ATOM 1382 C C . GLN A 1 183 ? -10.261 4.107 -10.804 1.00 89.19 183 GLN A C 1
ATOM 1384 O O . GLN A 1 183 ? -9.294 4.841 -10.952 1.00 89.19 183 GLN A O 1
ATOM 1389 N N . PHE A 1 184 ? -11.308 4.417 -10.032 1.00 88.31 184 PHE A N 1
ATOM 1390 C CA . PHE A 1 184 ? -11.435 5.695 -9.327 1.00 88.31 184 PHE A CA 1
ATOM 1391 C C . PHE A 1 184 ? -10.235 5.957 -8.404 1.00 88.31 184 PHE A C 1
ATOM 1393 O O . PHE A 1 184 ? -9.570 6.971 -8.544 1.00 88.31 184 PHE A O 1
ATOM 1400 N N . HIS A 1 185 ? -9.873 4.994 -7.550 1.00 88.12 185 HIS A N 1
ATOM 1401 C CA . HIS A 1 185 ? -8.785 5.177 -6.575 1.00 88.12 185 HIS A CA 1
ATOM 1402 C C . HIS A 1 185 ? -7.378 5.023 -7.180 1.00 88.12 185 HIS A C 1
ATOM 1404 O O . HIS A 1 185 ? -6.386 5.258 -6.492 1.00 88.12 185 HIS A O 1
ATOM 1410 N N . SER A 1 186 ? -7.259 4.567 -8.434 1.00 81.81 186 SER A N 1
ATOM 1411 C CA . SER A 1 186 ? -5.978 4.571 -9.152 1.00 81.81 186 SER A CA 1
ATOM 1412 C C . SER A 1 186 ? -5.709 5.881 -9.890 1.00 81.81 186 SER A C 1
ATOM 1414 O O . SER A 1 186 ? -4.566 6.121 -10.242 1.00 81.81 186 SER A O 1
ATOM 1416 N N . GLU A 1 187 ? -6.739 6.697 -10.137 1.00 68.50 187 GLU A N 1
ATOM 1417 C CA . GLU A 1 187 ? -6.622 8.007 -10.802 1.00 68.50 187 GLU A CA 1
ATOM 1418 C C . GLU A 1 187 ? -6.305 9.150 -9.821 1.00 68.50 187 GLU A C 1
ATOM 1420 O O . GLU A 1 187 ? -5.955 10.240 -10.260 1.00 68.50 187 GLU A O 1
ATOM 1425 N N . ASP A 1 188 ? -6.417 8.904 -8.512 1.00 57.50 188 ASP A N 1
ATOM 1426 C CA . ASP A 1 188 ? -6.146 9.884 -7.448 1.00 57.50 188 ASP A CA 1
ATOM 1427 C C . ASP A 1 188 ? -4.663 9.919 -7.005 1.00 57.50 188 ASP A C 1
ATOM 1429 O O . ASP A 1 188 ? -4.347 10.509 -5.971 1.00 57.50 188 ASP A O 1
ATOM 1433 N N . PHE A 1 189 ? -3.758 9.275 -7.753 1.00 51.94 189 PHE A N 1
ATOM 1434 C CA . PHE A 1 189 ? -2.306 9.322 -7.518 1.00 51.94 189 PHE A CA 1
ATOM 1435 C C . PHE A 1 189 ? -1.631 10.535 -8.153 1.00 51.94 189 PHE A C 1
ATOM 1437 O O . PHE A 1 189 ? -2.096 10.977 -9.224 1.00 51.94 189 PHE A O 1
#

Organism: NCBI:txid2305467

Sequence (189 aa):
MDHMKGLKKLGALAIMMALAGCYISLEPLIDDKAAVLPVDGPITVCLDDDDPCLTLERRGYGYFAESPDEAEDEVAIRFAPFVQAADRQVFIAEAGIREEDGIAYMYGLARRLAEPDARGATMQIAALDCEELDEAALDAFEASGGMIDDGKIRECQPASLDQLKQTLLAAHEAGLASDEWWQFHSEDF

Radius of gyration: 18.37 Å; chains: 1; bounding box: 55×61×42 Å

Secondary structure (DSSP, 8-state):
----------------------BEESS-S--TTT-B-SSSS-EEE--SSSSPPEEEEEETTEEEEE-SS-TT-EEEEEEEEEEEETTEEEEEEEEEEEETTEEEEEEEEEEE-SS--TT--SEEEE---GGGS-HHHHHHHHHTT-EEEESSSEEEE-SSHHHHHHHHHHHHTTTTT-HHHHHHHHS--

pLDDT: mean 84.47, std 17.81, range [31.62, 9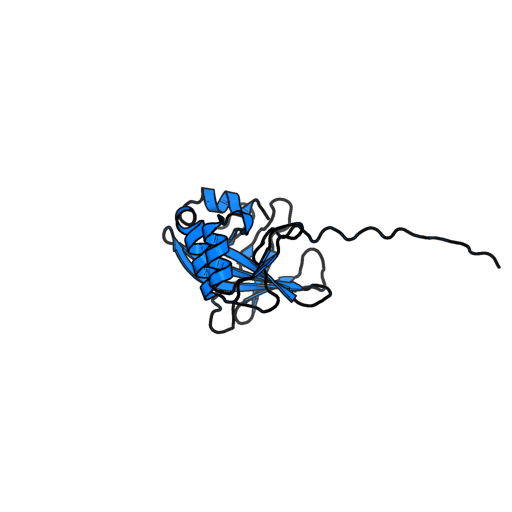8.44]